Protein AF-B7GMT8-F1 (afdb_monomer)

Foldseek 3Di:
DVQQLAWEWEPKDWCLVVADLLCQCCVQVPPQKDKDFALEWAWVVVVVVRHHYPDPDDDGGTARMKMWGLPDPDDFTWIWGADLVVSIIIIITIPPRPSVCVCVVDVVCPVVDQDWDWDDLDSRDTATWRQFKDKDWKWKFFKDFADPVLVCVLVDPDSVQWDWDDDPQWIWIDNPQKIWTAGNVLQKIKIFGPVLDDPDDDQDSCLVVVVVVSCVSSVNCQADWDWNDADRVQSKTKIFHADPRFTEDEPSQAGIWMWGGRPPDTGMTMYGRIHRDDIDPDIDIDIDGTPVQLVVLLVVDPPDDSSQFPHKGWHWYWDADPVDRRMIITHIFIWTQGNNDIDTRDHPVCVVVDDDDDDD

Structure (mmCIF, N/CA/C/O backbone):
data_AF-B7GMT8-F1
#
_entry.id   AF-B7GMT8-F1
#
loop_
_atom_site.group_PDB
_atom_site.id
_atom_site.type_symbol
_atom_site.label_atom_id
_atom_site.label_alt_id
_atom_site.label_comp_id
_atom_site.label_asym_id
_atom_site.label_entity_id
_atom_site.label_seq_id
_atom_site.pdbx_PDB_ins_code
_atom_site.Cartn_x
_atom_site.Cartn_y
_atom_site.Cartn_z
_atom_site.occupancy
_atom_site.B_iso_or_equiv
_atom_site.auth_seq_id
_atom_site.auth_comp_id
_atom_site.auth_asym_id
_atom_site.auth_atom_id
_atom_site.pdbx_PDB_model_num
ATOM 1 N N . MET A 1 1 ? -13.533 -8.682 5.217 1.00 78.94 1 MET A N 1
ATOM 2 C CA . MET A 1 1 ? -13.723 -8.054 3.886 1.00 78.94 1 ME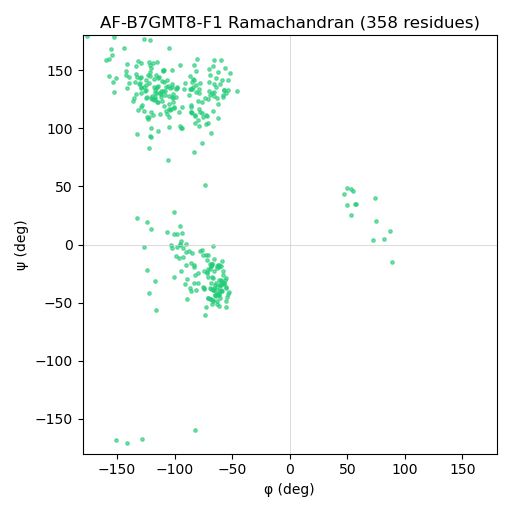T A CA 1
ATOM 3 C C . MET A 1 1 ? -14.775 -8.737 3.024 1.00 78.94 1 MET A C 1
ATOM 5 O O . MET A 1 1 ? -15.729 -8.060 2.685 1.00 78.94 1 MET A O 1
ATOM 9 N N . LYS A 1 2 ? -14.679 -10.039 2.693 1.00 82.19 2 LYS A N 1
ATOM 10 C CA . LYS A 1 2 ? -15.713 -10.716 1.870 1.00 82.19 2 LYS A CA 1
ATOM 11 C C . LYS A 1 2 ? -17.134 -10.612 2.445 1.00 82.19 2 LYS A C 1
ATOM 13 O O . LYS A 1 2 ? -18.069 -10.450 1.680 1.00 82.19 2 LYS A O 1
ATOM 18 N N . GLU A 1 3 ? -17.273 -10.684 3.768 1.00 82.50 3 GLU A N 1
ATOM 19 C CA . GLU A 1 3 ? -18.570 -10.540 4.445 1.00 82.50 3 GLU A CA 1
ATOM 20 C C . GLU A 1 3 ? -19.098 -9.099 4.393 1.00 82.50 3 GLU A C 1
ATOM 22 O O . GLU A 1 3 ? -20.246 -8.886 4.027 1.00 82.50 3 GLU A O 1
ATOM 27 N N . ILE A 1 4 ? -18.239 -8.118 4.692 1.00 86.56 4 ILE A N 1
ATOM 28 C CA . ILE A 1 4 ? -18.594 -6.686 4.769 1.00 86.56 4 ILE A CA 1
ATOM 29 C C . ILE A 1 4 ? -18.879 -6.097 3.379 1.00 86.56 4 ILE A C 1
ATOM 31 O O . ILE A 1 4 ? -19.667 -5.173 3.250 1.00 86.56 4 ILE A O 1
ATOM 35 N N . LYS A 1 5 ? -18.275 -6.649 2.317 1.00 86.88 5 LYS A N 1
ATOM 36 C CA . LYS A 1 5 ? -18.481 -6.201 0.927 1.00 86.88 5 LYS A CA 1
ATOM 37 C C . LYS A 1 5 ? -19.957 -6.207 0.501 1.00 86.88 5 LYS A C 1
ATOM 39 O O . LYS A 1 5 ? -20.339 -5.444 -0.378 1.00 86.88 5 LYS A O 1
ATOM 44 N N . ASN A 1 6 ? -20.760 -7.085 1.095 1.00 87.62 6 ASN A N 1
ATOM 45 C CA . ASN A 1 6 ? -22.173 -7.225 0.755 1.00 87.62 6 ASN A CA 1
ATOM 46 C C . ASN A 1 6 ? -23.086 -6.320 1.594 1.00 87.62 6 ASN A C 1
ATOM 48 O O . ASN A 1 6 ? -24.296 -6.411 1.437 1.00 87.62 6 ASN A O 1
ATOM 52 N N . TRP A 1 7 ? -22.534 -5.520 2.510 1.00 91.12 7 TRP A N 1
ATOM 53 C CA . TRP A 1 7 ? -23.320 -4.602 3.330 1.00 91.12 7 TRP A CA 1
ATOM 54 C C . TRP A 1 7 ? -23.616 -3.328 2.545 1.00 91.12 7 TRP A C 1
ATOM 56 O O . TRP A 1 7 ? -22.800 -2.881 1.729 1.00 91.12 7 TRP A O 1
ATOM 66 N N . THR A 1 8 ? -24.762 -2.735 2.853 1.00 91.81 8 THR A N 1
ATOM 67 C CA . THR A 1 8 ? -25.162 -1.428 2.337 1.00 91.81 8 THR A CA 1
ATOM 68 C C . THR A 1 8 ? -25.093 -0.418 3.466 1.00 91.81 8 THR A C 1
ATOM 70 O O . THR A 1 8 ? -25.618 -0.666 4.545 1.00 91.81 8 THR A O 1
ATOM 73 N N . PHE A 1 9 ? -24.419 0.701 3.237 1.00 92.25 9 PHE A N 1
ATOM 74 C CA . PHE A 1 9 ? -24.253 1.764 4.219 1.00 92.25 9 PHE A CA 1
ATOM 75 C C . PHE A 1 9 ? -25.205 2.923 3.917 1.00 92.25 9 PHE A C 1
ATOM 77 O O . PHE A 1 9 ? -25.208 3.461 2.807 1.00 92.25 9 PHE A O 1
ATOM 84 N N . ASP A 1 10 ? -25.977 3.320 4.921 1.00 91.44 10 ASP A N 1
ATOM 85 C CA . ASP A 1 10 ? -26.872 4.474 4.893 1.00 91.44 10 ASP A CA 1
ATOM 86 C C . ASP A 1 10 ? -26.587 5.422 6.079 1.00 91.44 10 ASP A C 1
ATOM 88 O O . ASP A 1 10 ? -25.716 5.157 6.922 1.00 91.44 10 ASP A O 1
ATOM 92 N N . HIS A 1 11 ? -27.299 6.553 6.120 1.00 90.44 11 HIS A N 1
ATOM 93 C CA . HIS A 1 11 ? -27.215 7.570 7.175 1.00 90.44 11 HIS A CA 1
ATOM 94 C C . HIS A 1 11 ? -25.777 8.009 7.489 1.00 90.44 11 HIS A C 1
ATOM 96 O O . HIS A 1 11 ? -25.353 8.058 8.648 1.00 90.44 11 HIS A O 1
ATOM 102 N N . PHE A 1 12 ? -25.018 8.319 6.442 1.00 91.69 12 PHE A N 1
ATOM 103 C CA . PHE A 1 12 ? -23.629 8.731 6.525 1.00 91.69 12 PHE A CA 1
ATOM 104 C C . PHE A 1 12 ? -23.507 10.138 7.122 1.00 91.69 12 PHE A C 1
ATOM 106 O O . PHE A 1 12 ? -23.770 11.147 6.468 1.00 91.69 12 PHE A O 1
ATOM 113 N N . GLU A 1 13 ? -23.086 10.219 8.382 1.00 92.81 13 GLU A N 1
ATOM 114 C CA . GLU A 1 13 ? -23.087 11.455 9.164 1.00 92.81 13 GLU A CA 1
ATOM 115 C C . GLU A 1 13 ? -21.705 11.754 9.750 1.00 92.81 13 GLU A C 1
ATOM 117 O O . GLU A 1 13 ? -21.081 10.909 10.394 1.00 92.81 13 GLU A O 1
ATOM 122 N N . ASN A 1 14 ? -21.242 12.997 9.597 1.00 94.62 14 ASN A N 1
ATOM 123 C CA . ASN A 1 14 ? -20.036 13.475 10.263 1.00 94.62 14 ASN A CA 1
ATOM 124 C C . ASN A 1 14 ? -20.314 13.750 11.750 1.00 94.62 14 ASN A C 1
ATOM 126 O O . ASN A 1 14 ? -20.952 14.743 12.099 1.00 94.62 14 ASN A O 1
ATOM 130 N N . ILE A 1 15 ? -19.759 12.919 12.633 1.00 95.88 15 ILE A N 1
ATOM 131 C CA . ILE A 1 15 ? -19.912 13.048 14.090 1.00 95.88 15 ILE A CA 1
ATOM 132 C C . ILE A 1 15 ? -18.646 13.567 14.781 1.00 95.88 15 ILE A C 1
ATOM 134 O O . ILE A 1 15 ? -18.555 13.546 16.010 1.00 95.88 15 ILE A O 1
ATOM 138 N N . SER A 1 16 ? -17.659 14.046 14.019 1.00 94.81 16 SER A N 1
ATOM 139 C CA . SER A 1 16 ? -16.334 14.432 14.534 1.00 94.81 16 SER A CA 1
ATOM 140 C C . SER A 1 16 ? -16.412 15.465 15.663 1.00 94.81 16 SER A C 1
ATOM 142 O O . SER A 1 16 ? -15.667 15.385 16.633 1.00 94.81 16 SER A O 1
ATOM 144 N N . SER A 1 17 ? -17.355 16.410 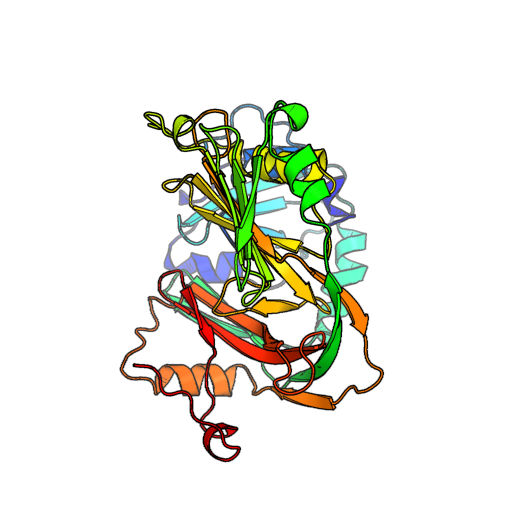15.582 1.00 94.38 17 SER A N 1
ATOM 145 C CA . SER A 1 17 ? -17.559 17.464 16.589 1.00 94.38 17 SER A CA 1
ATOM 146 C C . SER A 1 17 ? -18.076 16.946 17.937 1.00 94.38 17 SER A C 1
ATOM 148 O O . SER A 1 17 ? -17.960 17.640 18.948 1.00 94.38 17 SER A O 1
ATOM 150 N N . THR A 1 18 ? -18.635 15.733 17.971 1.00 95.38 18 THR A N 1
ATOM 151 C CA . THR A 1 18 ? -19.174 15.113 19.190 1.00 95.38 18 THR A CA 1
ATOM 152 C C . THR A 1 18 ? -18.094 14.428 20.028 1.00 95.38 18 THR A C 1
ATOM 154 O O . THR A 1 18 ? -18.287 14.221 21.228 1.00 95.38 18 THR A O 1
ATOM 157 N N . ILE A 1 19 ? -16.944 14.110 19.422 1.00 94.50 19 ILE A N 1
ATOM 158 C CA . ILE A 1 19 ? -15.843 13.392 20.063 1.00 94.50 19 ILE A CA 1
ATOM 159 C C . ILE A 1 19 ? -14.735 14.381 20.412 1.00 94.50 19 ILE A C 1
ATOM 161 O O . ILE A 1 19 ? -14.112 14.993 19.546 1.00 94.50 19 ILE A O 1
ATOM 165 N N . LYS A 1 20 ? -14.462 14.539 21.709 1.00 92.75 20 LYS A N 1
ATOM 166 C CA . LYS A 1 20 ? -13.362 15.396 22.165 1.00 92.75 20 LYS A CA 1
ATOM 167 C C . LYS A 1 20 ? -12.012 14.769 21.827 1.00 92.75 20 LYS A C 1
ATOM 169 O O . LYS A 1 20 ? -11.872 13.546 21.827 1.00 92.75 20 LYS A O 1
ATOM 174 N N . LYS A 1 21 ? -10.995 15.610 21.622 1.00 89.56 21 LYS A N 1
ATOM 175 C CA . LYS A 1 21 ? -9.635 15.178 21.265 1.00 89.56 21 LYS A CA 1
ATOM 176 C C . LYS A 1 21 ? -9.075 14.154 22.255 1.00 89.56 21 LYS A C 1
ATOM 178 O O . LYS A 1 21 ? -8.534 13.139 21.839 1.00 89.56 21 LYS A O 1
ATOM 183 N N . GLU A 1 22 ? -9.277 14.374 23.551 1.00 91.19 22 GLU A N 1
ATOM 184 C CA . GLU A 1 22 ? -8.767 13.509 24.623 1.00 91.19 22 GLU A CA 1
ATOM 185 C C . GLU A 1 22 ? -9.467 12.139 24.660 1.00 91.19 22 GLU A C 1
ATOM 187 O O . GLU A 1 22 ? -8.985 11.202 25.290 1.00 91.19 22 GLU A O 1
ATOM 192 N N . GLN A 1 23 ? -10.621 12.017 23.998 1.00 93.38 23 GLN A N 1
ATOM 193 C CA . GLN A 1 23 ? -11.409 10.790 23.913 1.00 93.38 23 GLN A CA 1
ATOM 194 C C . GLN A 1 23 ? -11.176 10.035 22.601 1.00 93.38 23 GLN A C 1
ATOM 196 O O . GLN A 1 23 ? -11.616 8.891 22.491 1.00 93.38 23 GLN A O 1
ATOM 201 N N . PHE A 1 24 ? -10.477 10.631 21.630 1.00 94.50 24 PHE A N 1
ATOM 202 C CA . PHE A 1 24 ? -10.331 10.109 20.270 1.00 94.50 24 PHE A CA 1
ATOM 203 C C . PHE A 1 24 ? -9.767 8.684 20.235 1.00 94.50 24 PHE A C 1
ATOM 205 O O . PHE A 1 24 ? -10.418 7.777 19.721 1.00 94.50 24 PHE A O 1
ATOM 212 N N . LEU A 1 25 ? -8.615 8.444 20.871 1.00 94.06 25 LEU A N 1
ATOM 213 C CA . LEU A 1 25 ? -8.016 7.104 20.920 1.00 94.06 25 LEU A CA 1
ATOM 214 C C . LEU A 1 25 ? -8.923 6.090 21.620 1.00 94.06 25 LEU A C 1
ATOM 216 O O . LEU A 1 25 ? -9.099 4.977 21.137 1.00 94.06 25 LEU A O 1
ATOM 220 N N . SER A 1 26 ? -9.550 6.476 22.735 1.00 93.12 26 SER A N 1
ATOM 221 C CA . SER A 1 26 ? -10.475 5.589 23.453 1.00 93.12 26 SER A CA 1
ATOM 222 C C . SER A 1 26 ? -11.756 5.296 22.668 1.00 93.12 26 SER A C 1
ATOM 224 O O . SER A 1 26 ? -12.350 4.230 22.830 1.00 93.12 26 SER A O 1
ATOM 226 N N . PHE A 1 27 ? -12.176 6.225 21.804 1.00 94.31 27 PHE A N 1
ATOM 227 C CA . PHE A 1 27 ? -13.280 6.017 20.885 1.00 94.31 27 PHE A CA 1
ATOM 228 C C . PHE A 1 27 ? -12.883 4.994 19.823 1.00 94.31 27 PHE A C 1
ATOM 230 O O . PHE A 1 27 ? -13.641 4.057 19.598 1.00 94.31 27 PHE A O 1
ATOM 237 N N . ILE A 1 28 ? -11.703 5.112 19.214 1.00 93.81 28 ILE A N 1
ATOM 238 C CA . ILE A 1 28 ? -11.290 4.214 18.128 1.00 93.81 28 ILE A CA 1
ATOM 239 C C . ILE A 1 28 ? -10.939 2.823 18.663 1.00 93.81 28 ILE A C 1
ATOM 241 O O . ILE A 1 28 ? -11.540 1.830 18.261 1.00 93.81 28 ILE A O 1
ATOM 245 N N . HIS A 1 29 ? -10.040 2.765 19.644 1.00 93.00 29 HIS A N 1
ATOM 246 C CA . HIS A 1 29 ? -9.444 1.531 20.169 1.00 93.00 29 HIS A CA 1
ATOM 247 C C . HIS A 1 29 ? -10.171 0.988 21.410 1.00 93.00 29 HIS A C 1
ATOM 249 O O . HIS A 1 29 ? -9.638 0.177 22.171 1.00 93.00 29 HIS A O 1
ATOM 255 N N . GLY A 1 30 ? -11.388 1.475 21.664 1.00 88.81 30 GLY A N 1
ATOM 256 C CA . GLY A 1 30 ? -12.213 1.041 22.785 1.00 88.81 30 GLY A CA 1
ATOM 257 C C . GLY A 1 30 ? -12.535 -0.457 22.743 1.00 88.81 30 GLY A C 1
ATOM 258 O O . GLY A 1 30 ? -12.498 -1.107 21.701 1.00 88.81 30 GLY A O 1
ATOM 259 N N . LYS A 1 31 ? -12.895 -1.021 23.901 1.00 90.00 31 LYS A N 1
ATOM 260 C CA . LYS A 1 31 ? -13.226 -2.449 24.022 1.00 90.00 31 LYS A CA 1
ATOM 261 C C . LYS A 1 31 ? -14.439 -2.832 23.173 1.00 90.00 31 LYS A C 1
ATOM 263 O O . LYS A 1 31 ? -15.395 -2.067 23.061 1.00 90.00 31 LYS A O 1
ATOM 268 N N . GLY A 1 32 ? -14.437 -4.073 22.690 1.00 91.50 32 GLY A N 1
ATOM 269 C CA . GLY A 1 32 ? -15.573 -4.653 21.976 1.00 91.50 32 GLY A CA 1
ATOM 270 C C . GLY A 1 32 ? -15.749 -4.118 20.568 1.00 91.50 32 GLY A C 1
ATOM 271 O O . GLY A 1 32 ? -16.874 -3.850 20.158 1.00 91.50 32 GLY A O 1
ATOM 272 N N . LYS A 1 33 ? -14.643 -3.924 19.849 1.00 93.25 33 LYS A N 1
ATOM 273 C CA . LYS A 1 33 ? -14.627 -3.408 18.482 1.00 93.25 33 LYS A CA 1
ATOM 274 C C . LYS A 1 33 ? -13.708 -4.254 17.614 1.00 93.25 33 LYS A C 1
ATOM 276 O O . LYS A 1 33 ? -12.700 -4.770 18.095 1.00 93.25 33 LYS A O 1
ATOM 281 N N . ILE A 1 34 ? -14.071 -4.382 16.346 1.00 93.75 34 ILE A N 1
ATOM 282 C CA . ILE A 1 34 ? -13.162 -4.795 15.281 1.00 93.75 34 ILE A CA 1
ATOM 283 C C . ILE A 1 34 ? -12.700 -3.528 14.577 1.00 93.75 34 ILE A C 1
ATOM 285 O O . ILE A 1 34 ? -13.512 -2.667 14.240 1.00 93.75 34 ILE A O 1
ATOM 289 N N . GLU A 1 35 ? -11.398 -3.441 14.349 1.00 94.69 35 GLU A N 1
ATOM 290 C CA . GLU A 1 35 ? -10.758 -2.342 13.645 1.00 94.69 35 GLU A CA 1
ATOM 291 C C . GLU A 1 35 ? -10.104 -2.888 12.373 1.00 94.69 35 GLU A C 1
ATOM 293 O O . GLU A 1 35 ? -9.351 -3.862 12.416 1.00 94.69 35 GLU A O 1
ATOM 298 N N . ILE A 1 36 ? -10.430 -2.285 11.234 1.00 94.56 36 ILE A N 1
ATOM 299 C CA . ILE A 1 36 ? -9.808 -2.557 9.940 1.00 94.56 36 ILE A CA 1
ATOM 300 C C . ILE A 1 36 ? -8.978 -1.328 9.611 1.00 94.56 36 ILE A C 1
ATOM 302 O O . ILE A 1 36 ? -9.529 -0.236 9.502 1.00 94.56 36 ILE A O 1
ATOM 306 N N . ILE A 1 37 ? -7.671 -1.522 9.475 1.00 94.06 37 ILE A N 1
ATOM 307 C CA . ILE A 1 37 ? -6.696 -0.455 9.258 1.00 94.06 37 ILE A CA 1
ATOM 308 C C . ILE A 1 37 ? -6.148 -0.599 7.839 1.00 94.06 37 ILE A C 1
ATOM 310 O O . ILE A 1 37 ? -5.690 -1.680 7.458 1.00 94.06 37 ILE A O 1
ATOM 314 N N . TYR A 1 38 ? -6.213 0.478 7.067 1.00 93.44 38 TYR A N 1
ATOM 315 C CA . TYR A 1 38 ? -5.604 0.604 5.750 1.00 93.44 38 TYR A CA 1
ATOM 316 C C . TYR A 1 38 ? -4.226 1.272 5.862 1.00 93.44 38 TYR A C 1
ATOM 318 O O . TYR A 1 38 ? -3.975 1.999 6.821 1.00 93.44 38 TYR A O 1
ATOM 326 N N . PRO A 1 39 ? -3.313 1.016 4.907 1.00 90.94 39 PRO A N 1
ATOM 327 C CA . PRO A 1 39 ? -1.954 1.559 4.960 1.00 90.94 39 PRO A CA 1
ATOM 328 C C . PRO A 1 39 ? -1.873 3.067 4.678 1.00 90.94 39 PRO A C 1
ATOM 330 O O . PRO A 1 39 ? -0.823 3.657 4.917 1.00 90.94 39 PRO A O 1
ATOM 333 N N . ASP A 1 40 ? -2.946 3.675 4.163 1.00 91.75 40 ASP A N 1
ATOM 334 C CA . ASP A 1 40 ? -3.027 5.103 3.854 1.00 91.75 40 ASP A CA 1
ATOM 335 C C . ASP A 1 40 ? -4.488 5.587 3.874 1.00 91.75 40 ASP A C 1
ATOM 337 O O . ASP A 1 40 ? -5.415 4.769 3.890 1.00 91.75 40 ASP A O 1
ATOM 341 N N . ASP A 1 41 ? -4.687 6.904 3.845 1.00 90.44 41 ASP A N 1
ATOM 342 C CA . ASP A 1 41 ? -5.996 7.550 3.736 1.00 90.44 41 ASP A CA 1
ATOM 343 C C . ASP A 1 41 ? -6.619 7.259 2.349 1.00 90.44 41 ASP A C 1
ATOM 345 O O . ASP A 1 41 ? -6.114 7.662 1.299 1.00 90.44 41 ASP A O 1
ATOM 349 N N . ILE A 1 42 ? -7.737 6.526 2.324 1.00 90.31 42 ILE A N 1
ATOM 350 C CA . ILE A 1 42 ? -8.424 6.129 1.086 1.00 90.31 42 ILE A CA 1
ATOM 351 C C . ILE A 1 42 ? -9.604 7.081 0.821 1.00 90.31 42 ILE A C 1
ATOM 353 O O . ILE A 1 42 ? -10.466 7.210 1.693 1.00 90.31 42 ILE A O 1
ATOM 357 N N . PRO A 1 43 ? -9.719 7.705 -0.370 1.00 89.50 43 PRO A N 1
ATOM 358 C CA . PRO A 1 43 ? -10.876 8.531 -0.725 1.00 89.50 43 PRO A CA 1
ATOM 359 C C . PRO A 1 43 ? -12.200 7.767 -0.664 1.00 89.50 43 PRO A C 1
ATOM 361 O O . PRO A 1 43 ? -12.277 6.604 -1.072 1.00 89.50 43 PRO A O 1
ATOM 364 N N . ILE A 1 44 ? -13.271 8.417 -0.202 1.00 88.19 44 ILE A N 1
ATOM 365 C CA . ILE A 1 44 ? -14.605 7.804 -0.114 1.00 88.19 44 ILE A CA 1
ATOM 366 C C . ILE A 1 44 ? -15.101 7.264 -1.460 1.00 88.19 44 ILE A C 1
ATOM 368 O O . ILE A 1 44 ? -15.793 6.247 -1.511 1.00 88.19 44 ILE A O 1
ATOM 372 N N . GLU A 1 45 ? -14.701 7.883 -2.567 1.00 85.38 45 GLU A N 1
ATOM 373 C CA . GLU A 1 45 ? -15.001 7.417 -3.916 1.00 85.38 45 GLU A CA 1
ATOM 374 C C . GLU A 1 45 ? -14.497 5.985 -4.153 1.00 85.38 45 GLU A C 1
ATOM 376 O O . GLU A 1 45 ? -15.176 5.205 -4.816 1.00 85.38 45 GLU A O 1
ATOM 381 N N . MET A 1 46 ? -13.369 5.598 -3.550 1.00 85.62 46 MET A N 1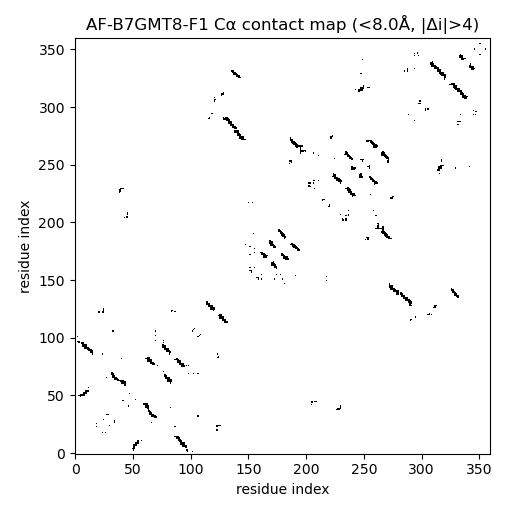
ATOM 382 C CA . MET A 1 46 ? -12.865 4.223 -3.594 1.00 85.62 46 MET A CA 1
ATOM 383 C C . MET A 1 46 ? -13.664 3.289 -2.678 1.00 85.62 46 MET A C 1
ATOM 385 O O . MET A 1 46 ? -13.936 2.146 -3.034 1.00 85.62 46 MET A O 1
ATOM 389 N N . TYR A 1 47 ? -14.119 3.757 -1.516 1.00 88.06 47 TYR A N 1
ATOM 390 C CA . TYR A 1 47 ? -15.032 2.960 -0.692 1.00 88.06 47 TYR A CA 1
ATOM 391 C C . TYR A 1 47 ? -16.332 2.642 -1.442 1.00 88.06 47 TYR A C 1
ATOM 393 O O . TYR A 1 47 ? -16.830 1.526 -1.317 1.00 88.06 47 TYR A O 1
ATOM 401 N N . ARG A 1 48 ? -16.832 3.556 -2.283 1.00 86.56 48 ARG A N 1
ATOM 402 C CA . ARG A 1 48 ? -18.023 3.342 -3.128 1.00 86.56 48 ARG A CA 1
ATOM 403 C C . ARG A 1 48 ? -17.829 2.314 -4.249 1.00 86.56 48 ARG A C 1
ATOM 405 O O . ARG A 1 48 ? -18.818 1.808 -4.770 1.00 86.56 48 ARG A O 1
ATOM 412 N N . THR A 1 49 ? -16.592 1.979 -4.628 1.00 82.88 49 THR A N 1
ATOM 413 C CA . THR A 1 49 ? -16.338 0.855 -5.553 1.00 82.88 49 THR A CA 1
ATOM 414 C C . THR A 1 49 ? -16.324 -0.488 -4.818 1.00 82.88 49 THR A C 1
ATOM 416 O O . THR A 1 49 ? -16.621 -1.532 -5.406 1.00 82.88 49 THR A O 1
ATOM 419 N N . MET A 1 50 ? -15.997 -0.474 -3.522 1.00 83.31 50 MET A N 1
ATOM 420 C CA . MET A 1 50 ? -15.914 -1.666 -2.677 1.00 83.31 50 MET A CA 1
ATOM 421 C C . MET A 1 50 ? -17.227 -2.003 -1.967 1.00 83.31 50 MET A C 1
ATOM 423 O O . MET A 1 50 ? -17.505 -3.186 -1.773 1.00 83.31 50 MET A O 1
ATOM 427 N N . PHE A 1 51 ? -18.006 -0.994 -1.585 1.00 88.50 51 PHE A N 1
ATOM 428 C CA . PHE A 1 51 ? -19.217 -1.102 -0.775 1.00 88.50 51 PHE A CA 1
ATOM 429 C C . PHE A 1 51 ? -20.373 -0.324 -1.398 1.00 88.50 51 PHE A C 1
ATOM 431 O O . PHE A 1 51 ? -20.168 0.616 -2.165 1.00 88.50 51 PHE A O 1
ATOM 438 N N . GLN A 1 52 ? -21.598 -0.696 -1.031 1.00 87.88 52 GLN A N 1
ATOM 439 C CA . GLN A 1 52 ? -22.795 0.027 -1.445 1.00 87.88 52 GLN A CA 1
ATOM 440 C C . GLN A 1 52 ? -23.074 1.156 -0.449 1.00 87.88 52 GLN A C 1
ATOM 442 O O . GLN A 1 52 ? -23.106 0.916 0.754 1.00 87.88 52 GLN A O 1
ATOM 447 N N . PHE A 1 53 ? -23.266 2.375 -0.951 1.00 87.56 53 PHE A N 1
ATOM 448 C CA . PHE A 1 53 ? -23.664 3.542 -0.160 1.00 87.56 53 PHE A CA 1
ATOM 449 C C . PHE A 1 53 ? -24.938 4.131 -0.763 1.00 87.56 53 PHE A C 1
ATOM 451 O O . PHE A 1 53 ? -24.950 4.425 -1.962 1.00 87.56 53 PHE A O 1
ATOM 458 N N . GLU A 1 54 ? -25.986 4.315 0.040 1.00 85.19 54 GLU A N 1
ATOM 459 C CA . GLU A 1 54 ? -27.243 4.917 -0.435 1.00 85.19 54 GLU A CA 1
ATOM 460 C C . GLU A 1 54 ? -27.159 6.445 -0.524 1.00 85.19 54 GLU A C 1
ATOM 462 O O . GLU A 1 54 ? -27.711 7.051 -1.447 1.00 85.19 54 GLU A O 1
ATOM 467 N N . ASP A 1 55 ? -26.403 7.072 0.378 1.00 79.62 55 ASP A N 1
ATOM 468 C CA . ASP A 1 55 ? -26.254 8.523 0.407 1.00 79.62 55 ASP A CA 1
ATOM 469 C C . ASP A 1 55 ? -25.417 9.020 -0.776 1.00 79.62 55 ASP A C 1
ATOM 471 O O . ASP A 1 55 ? -24.281 8.585 -0.998 1.00 79.62 55 ASP A O 1
ATOM 475 N N . GLN A 1 56 ? -25.970 9.958 -1.545 1.00 66.31 56 GLN A N 1
ATOM 476 C CA . GLN A 1 56 ? -25.331 10.505 -2.751 1.00 66.31 56 GLN A CA 1
ATOM 477 C C . GLN A 1 56 ? -24.443 11.723 -2.445 1.00 66.31 56 GLN A C 1
ATOM 479 O O . GLN A 1 56 ? -23.420 11.906 -3.101 1.00 66.31 56 GLN A O 1
ATOM 484 N N . ASP A 1 57 ? -24.780 12.497 -1.410 1.00 67.19 57 ASP A N 1
ATOM 485 C CA . ASP A 1 57 ? -24.130 13.769 -1.073 1.00 67.19 57 ASP A CA 1
ATOM 486 C C . ASP A 1 57 ? -23.225 13.632 0.154 1.00 67.19 57 ASP A C 1
ATOM 488 O O . ASP A 1 57 ? -23.534 14.110 1.246 1.00 67.19 57 ASP A O 1
ATOM 492 N N . VAL A 1 58 ? -22.082 12.972 -0.024 1.00 70.75 58 VAL A N 1
ATOM 493 C CA . VAL A 1 58 ? -21.052 12.922 1.017 1.00 70.75 58 VAL A CA 1
ATOM 494 C C . VAL A 1 58 ? -19.928 13.895 0.676 1.00 70.75 58 VAL A C 1
ATOM 496 O O . VAL A 1 58 ? -19.493 13.972 -0.473 1.00 70.75 58 VAL A O 1
ATOM 499 N N . GLU A 1 59 ? -19.468 14.653 1.675 1.00 77.19 59 GLU A N 1
ATOM 500 C CA . GLU A 1 59 ? -18.291 15.520 1.560 1.00 77.19 59 GLU A CA 1
ATOM 501 C C . GLU A 1 59 ? -17.094 14.727 1.009 1.00 77.19 59 GLU A C 1
ATOM 503 O O . GLU A 1 59 ? -16.948 13.540 1.294 1.00 77.19 59 GLU A O 1
ATOM 508 N N . LYS A 1 60 ? -16.205 15.375 0.249 1.00 82.25 60 LYS A N 1
ATOM 509 C CA . LYS A 1 60 ? -14.923 14.759 -0.109 1.00 82.25 60 LYS A CA 1
ATOM 510 C C . LYS A 1 60 ? -14.130 14.503 1.167 1.00 82.25 60 LYS A C 1
ATOM 512 O O . LYS A 1 60 ? -13.677 15.441 1.821 1.00 82.25 60 LYS A O 1
ATOM 517 N N . VAL A 1 61 ? -14.005 13.234 1.520 1.00 87.75 61 VAL A N 1
ATOM 518 C CA . VAL A 1 61 ? -13.349 12.770 2.736 1.00 87.75 61 VAL A CA 1
ATOM 519 C C . VAL A 1 61 ? -12.583 11.493 2.431 1.00 87.75 61 VAL A C 1
ATOM 521 O O . VAL A 1 61 ? -12.967 10.714 1.556 1.00 87.75 61 VAL A O 1
ATOM 524 N N . GLN A 1 62 ? -11.491 11.294 3.153 1.00 91.06 62 GLN A N 1
ATOM 525 C CA . GLN A 1 62 ? -10.689 10.083 3.104 1.00 91.06 62 GLN A CA 1
ATOM 526 C C . GLN A 1 62 ? -10.740 9.377 4.454 1.00 91.06 62 GLN A C 1
ATOM 528 O O . GLN A 1 62 ? -11.025 10.010 5.469 1.00 91.06 62 GLN A O 1
ATOM 533 N N . PHE A 1 63 ? -10.481 8.073 4.459 1.00 94.06 63 PHE A N 1
ATOM 534 C CA . PHE A 1 63 ? -10.468 7.259 5.670 1.00 94.06 63 PHE A CA 1
ATOM 535 C C . PHE A 1 63 ? -9.352 6.223 5.623 1.00 94.06 63 PHE A C 1
ATOM 537 O O . PHE A 1 63 ? -9.233 5.493 4.634 1.00 94.06 63 PHE A O 1
ATOM 544 N N . ASP A 1 64 ? -8.615 6.084 6.721 1.00 94.56 64 ASP A N 1
ATOM 545 C CA . ASP A 1 64 ? -7.631 5.023 6.934 1.00 94.56 64 ASP A CA 1
ATOM 546 C C . ASP A 1 64 ? -8.214 3.849 7.737 1.00 94.56 64 ASP A C 1
ATOM 548 O O . ASP A 1 64 ? -7.592 2.789 7.824 1.00 94.56 64 ASP A O 1
ATOM 552 N N . ARG A 1 65 ? -9.405 3.996 8.344 1.00 95.75 65 ARG A N 1
ATOM 553 C CA . ARG A 1 65 ? -9.973 2.975 9.242 1.00 95.75 65 ARG A CA 1
ATOM 554 C C . ARG A 1 65 ? -11.470 2.761 9.087 1.00 95.75 65 ARG A C 1
ATOM 556 O O . ARG A 1 65 ? -12.243 3.704 8.933 1.00 95.75 65 ARG A O 1
ATOM 563 N N . ILE A 1 66 ? -11.876 1.502 9.251 1.00 96.19 66 ILE A N 1
ATOM 564 C CA . ILE A 1 66 ? -13.264 1.105 9.510 1.00 96.19 66 ILE A CA 1
ATOM 565 C C . ILE A 1 66 ? -13.335 0.484 10.905 1.00 96.19 66 ILE A C 1
ATOM 567 O O . ILE A 1 66 ? -12.570 -0.425 11.229 1.00 96.19 66 ILE A O 1
ATOM 571 N N . ILE A 1 67 ? -14.285 0.935 11.717 1.00 96.44 67 ILE A N 1
ATOM 572 C CA . ILE A 1 67 ? -14.495 0.468 13.086 1.00 96.44 67 ILE A CA 1
ATOM 573 C C . ILE A 1 67 ? -15.902 -0.094 13.207 1.00 96.44 67 ILE A C 1
ATOM 575 O O . ILE A 1 67 ? -16.882 0.590 12.917 1.00 96.44 67 ILE A O 1
ATOM 579 N N . ILE A 1 68 ? -15.998 -1.329 13.688 1.00 94.69 68 ILE A N 1
ATOM 580 C CA . ILE A 1 68 ? -17.262 -2.046 13.837 1.00 94.69 68 ILE A CA 1
ATOM 581 C C . ILE A 1 68 ? -17.400 -2.452 15.311 1.00 94.69 68 ILE A C 1
ATOM 583 O O . ILE A 1 68 ? -16.660 -3.326 15.777 1.00 94.69 68 ILE A O 1
ATOM 587 N N . PRO A 1 69 ? -18.292 -1.822 16.093 1.00 93.56 69 PRO A N 1
ATOM 588 C CA . PRO A 1 69 ? -18.624 -2.268 17.440 1.00 93.56 69 PRO A CA 1
ATOM 589 C C . PRO A 1 69 ? -19.288 -3.651 17.429 1.00 93.56 69 PRO A C 1
ATOM 591 O O . PRO A 1 69 ? -20.180 -3.924 16.638 1.00 93.56 69 PRO A O 1
ATOM 594 N N . MET A 1 70 ? -18.864 -4.529 18.337 1.00 90.25 70 MET A N 1
ATOM 595 C CA . MET A 1 70 ? -19.336 -5.920 18.452 1.00 90.25 70 MET A CA 1
ATOM 596 C C . MET A 1 70 ? -20.336 -6.129 19.597 1.00 90.25 70 MET A C 1
ATOM 598 O O . MET A 1 70 ? -20.835 -7.235 19.801 1.00 90.25 70 MET A O 1
ATOM 602 N N . ASN A 1 71 ? -20.603 -5.079 20.377 1.00 79.44 71 ASN A N 1
ATOM 603 C CA . ASN A 1 71 ? -21.479 -5.131 21.550 1.00 79.44 71 ASN A CA 1
ATOM 604 C C . ASN A 1 71 ? -22.932 -4.727 21.232 1.00 79.44 71 ASN A C 1
ATOM 606 O O . ASN A 1 71 ? -23.752 -4.642 22.146 1.00 79.44 71 ASN A O 1
ATOM 610 N N . GLU A 1 72 ? -23.245 -4.438 19.968 1.00 68.62 72 GLU A N 1
ATOM 611 C CA . GLU A 1 72 ? -24.590 -4.071 19.527 1.00 68.62 72 GLU A CA 1
ATOM 612 C C . GLU A 1 72 ? -25.451 -5.336 19.423 1.00 68.62 72 GLU A C 1
ATOM 614 O O . GLU A 1 72 ? -25.184 -6.225 18.619 1.00 68.62 72 GLU A O 1
ATOM 619 N N . ASN A 1 73 ? -26.471 -5.446 20.279 1.00 59.12 73 ASN A N 1
ATOM 620 C CA . ASN A 1 73 ? -27.390 -6.581 20.285 1.00 59.12 73 ASN A CA 1
ATOM 621 C C . ASN A 1 73 ? -28.753 -6.149 19.727 1.00 59.12 73 ASN A C 1
ATOM 623 O O . ASN A 1 73 ? -29.459 -5.371 20.366 1.00 59.12 73 ASN A O 1
ATOM 627 N N . GLY A 1 74 ? -29.145 -6.718 18.582 1.00 61.31 74 GLY A N 1
ATOM 628 C CA . GLY A 1 74 ? -30.534 -6.723 18.100 1.00 61.31 74 GLY A CA 1
ATOM 629 C C . GLY A 1 74 ? -31.074 -5.406 17.527 1.00 61.31 74 GLY A C 1
ATOM 630 O O . GLY A 1 74 ? -32.293 -5.252 17.481 1.00 61.31 74 GLY A O 1
ATOM 631 N N . GLY A 1 75 ? -30.202 -4.482 17.112 1.00 73.00 75 GLY A N 1
ATOM 632 C CA . GLY A 1 75 ? -30.563 -3.214 16.465 1.00 73.00 75 GLY A CA 1
ATOM 633 C C . GLY A 1 75 ? -29.814 -2.980 15.148 1.00 73.00 75 GLY A C 1
ATOM 634 O O . GLY A 1 75 ? -29.194 -3.897 14.613 1.00 73.00 75 GLY A O 1
ATOM 635 N N . GLU A 1 76 ? -29.885 -1.747 14.645 1.00 84.69 76 GLU A N 1
ATOM 636 C CA . GLU A 1 76 ? -29.091 -1.261 13.508 1.00 84.69 76 GLU A CA 1
ATOM 637 C C . GLU A 1 76 ? -27.592 -1.419 13.788 1.00 84.69 76 GLU A C 1
ATOM 639 O O . GLU A 1 76 ? -27.122 -1.048 14.865 1.00 84.69 76 GLU A O 1
ATOM 644 N N . VAL A 1 77 ? -26.846 -1.964 12.823 1.00 91.50 77 VAL A N 1
ATOM 645 C CA . VAL A 1 77 ? -25.397 -2.156 12.949 1.00 91.50 77 VAL A CA 1
ATOM 646 C C . VAL A 1 77 ? -24.705 -0.846 12.612 1.00 91.50 77 VAL A C 1
ATOM 648 O O . VAL A 1 77 ? -24.685 -0.433 11.457 1.00 91.50 77 VAL A O 1
ATOM 651 N N . THR A 1 78 ? -24.115 -0.185 13.601 1.00 93.81 78 THR A N 1
ATOM 652 C CA . THR A 1 78 ? -23.376 1.057 13.371 1.00 93.81 78 THR A CA 1
ATOM 653 C C . THR A 1 78 ? -21.940 0.755 12.957 1.00 93.81 78 THR A C 1
ATOM 655 O O . THR A 1 78 ? -21.240 -0.031 13.591 1.00 93.81 78 THR A O 1
ATOM 658 N N . VAL A 1 79 ? -21.456 1.4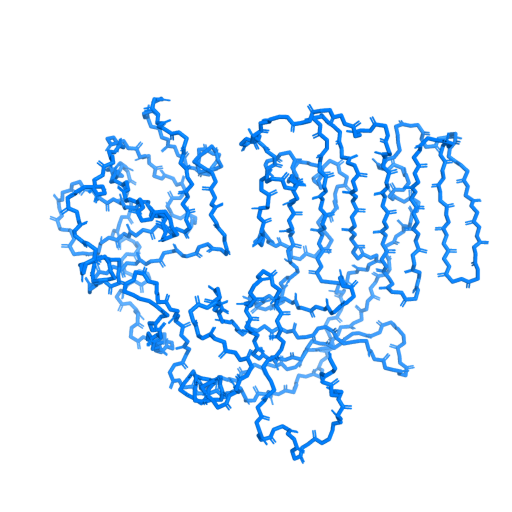26 11.917 1.00 95.31 79 VAL A N 1
ATOM 659 C CA . VAL A 1 79 ? -20.066 1.355 11.456 1.00 95.31 79 VAL A CA 1
ATOM 660 C C . VAL A 1 79 ? -19.482 2.758 11.415 1.00 95.31 79 VAL A C 1
ATOM 662 O O . VAL A 1 79 ? -20.164 3.711 11.047 1.00 95.31 79 VAL A O 1
ATOM 665 N N . TYR A 1 80 ? -18.216 2.893 11.804 1.00 96.12 80 TYR A N 1
ATOM 666 C CA . TYR A 1 80 ? -17.515 4.170 11.745 1.00 96.12 80 TYR A CA 1
ATOM 667 C C . TYR A 1 80 ? -16.397 4.128 10.713 1.00 96.12 80 TYR A C 1
ATOM 669 O O . TYR A 1 80 ? -15.557 3.232 10.748 1.00 96.12 80 TYR A O 1
ATOM 677 N N . PHE A 1 81 ? -16.366 5.128 9.843 1.00 96.06 81 PHE A N 1
ATOM 678 C CA . PHE A 1 81 ? -15.266 5.408 8.931 1.00 96.06 81 PHE A CA 1
ATOM 679 C C . PHE A 1 81 ? -14.451 6.554 9.523 1.00 96.06 81 PHE A C 1
ATOM 681 O O . PHE A 1 81 ? -15.007 7.590 9.897 1.00 96.06 81 PHE A O 1
ATOM 688 N N . VAL A 1 82 ? -13.148 6.352 9.689 1.00 96.62 82 VAL A N 1
ATOM 689 C CA . VAL A 1 82 ? -12.289 7.272 10.441 1.00 96.62 82 VAL A CA 1
ATOM 690 C C . VAL A 1 82 ? -11.063 7.642 9.622 1.00 96.62 82 VAL A C 1
ATOM 692 O O . VAL A 1 82 ? -10.461 6.773 9.001 1.00 96.62 82 VAL A O 1
ATOM 695 N N . SER A 1 83 ? -10.727 8.934 9.627 1.00 94.88 83 SER A N 1
ATOM 696 C CA . SER A 1 83 ? -9.396 9.432 9.272 1.00 94.88 83 SER A CA 1
ATOM 697 C C . SER A 1 83 ? -8.702 9.865 10.547 1.00 94.88 83 SER A C 1
ATOM 699 O O . SER A 1 83 ? -9.114 10.831 11.203 1.00 94.88 83 SER A O 1
ATOM 701 N N . VAL A 1 84 ? -7.652 9.141 10.922 1.00 93.62 84 VAL A N 1
ATOM 702 C CA . VAL A 1 84 ? -6.855 9.459 12.112 1.00 93.62 84 VAL A CA 1
ATOM 703 C C . VAL A 1 84 ? -6.102 10.776 11.949 1.00 93.62 84 VAL A C 1
ATOM 705 O O . VAL A 1 84 ? -6.046 11.568 12.894 1.00 93.62 84 VAL A O 1
ATOM 708 N N . ASN A 1 85 ? -5.569 11.038 10.754 1.00 88.81 85 ASN A N 1
ATOM 709 C CA . ASN A 1 85 ? -4.785 12.236 10.466 1.00 88.81 85 ASN A CA 1
ATOM 710 C C . ASN A 1 85 ? -5.649 13.505 10.534 1.00 88.81 85 ASN A C 1
ATOM 712 O O . ASN A 1 85 ? -5.294 14.463 11.229 1.00 88.81 85 ASN A O 1
ATOM 716 N N . GLU A 1 86 ? -6.821 13.493 9.889 1.00 91.31 86 GLU A N 1
ATOM 717 C CA . GLU A 1 86 ? -7.750 14.631 9.897 1.00 91.31 86 GLU A CA 1
ATOM 718 C C . GLU A 1 86 ? -8.682 14.662 11.116 1.00 91.31 86 GLU A C 1
ATOM 720 O O . GLU A 1 86 ? -9.401 15.641 11.328 1.00 91.31 86 GLU A O 1
ATOM 725 N N . LYS A 1 87 ? -8.667 13.605 11.939 1.00 92.62 87 LYS A N 1
ATOM 726 C CA . LYS A 1 87 ? -9.550 13.408 13.104 1.00 92.62 87 LYS A CA 1
ATOM 727 C C . LYS A 1 87 ? -11.026 13.471 12.726 1.00 92.62 87 LYS A C 1
ATOM 729 O O . LYS A 1 87 ? -11.859 13.950 13.499 1.00 92.62 87 LYS A O 1
ATOM 734 N N . ARG A 1 88 ? -11.344 12.985 11.528 1.00 93.94 88 ARG A N 1
ATOM 735 C CA . ARG A 1 88 ? -12.716 12.894 11.040 1.00 93.94 88 ARG A CA 1
ATOM 736 C C . ARG A 1 88 ? -13.291 11.532 11.384 1.00 93.94 88 ARG A C 1
ATOM 738 O O . ARG A 1 88 ? -12.645 10.512 11.170 1.00 93.94 88 ARG A O 1
ATOM 745 N N . ILE A 1 89 ? -14.510 11.527 11.905 1.00 95.94 89 ILE A N 1
ATOM 746 C CA . ILE A 1 89 ? -15.273 10.327 12.232 1.00 95.94 89 ILE A CA 1
ATOM 747 C C . ILE A 1 89 ? -16.635 10.462 11.573 1.00 95.94 89 ILE A C 1
ATOM 749 O O . ILE A 1 89 ? -17.399 11.381 11.877 1.00 95.94 89 ILE A O 1
ATOM 753 N N . TYR A 1 90 ? -16.932 9.514 10.698 1.00 95.25 90 TYR A N 1
ATOM 754 C CA . TYR A 1 90 ? -18.219 9.387 10.051 1.00 95.25 90 TYR A CA 1
ATOM 755 C C . TYR A 1 90 ? -18.914 8.136 10.548 1.00 95.25 90 TYR A C 1
ATOM 757 O O . TYR A 1 90 ? -18.328 7.056 10.577 1.00 95.25 90 TYR A O 1
ATOM 765 N N . LYS A 1 91 ? -20.159 8.301 10.970 1.00 95.38 91 LYS A N 1
ATOM 766 C CA . LYS A 1 91 ? -21.055 7.218 11.346 1.00 95.38 91 LYS A CA 1
ATOM 767 C C . LYS A 1 91 ? -21.841 6.798 10.108 1.00 95.38 91 LYS A C 1
ATOM 769 O O . LYS A 1 91 ? -22.287 7.658 9.363 1.00 95.38 91 LYS A O 1
ATOM 774 N N . ALA A 1 92 ? -22.032 5.500 9.931 1.00 94.44 92 ALA A N 1
ATOM 775 C CA . ALA A 1 92 ? -22.964 4.916 8.979 1.00 94.44 92 ALA A CA 1
ATOM 776 C C . ALA A 1 92 ? -23.760 3.808 9.671 1.00 94.44 92 ALA A C 1
ATOM 778 O O . ALA A 1 92 ? -23.265 3.187 10.619 1.00 94.44 92 ALA A O 1
ATOM 779 N N . ILE A 1 93 ? -24.965 3.532 9.192 1.00 94.12 93 ILE A N 1
ATOM 780 C CA . ILE A 1 93 ? -25.723 2.344 9.575 1.00 94.12 93 ILE A CA 1
ATOM 781 C C . ILE A 1 93 ? -25.591 1.321 8.440 1.00 94.12 93 ILE A C 1
ATOM 783 O O . ILE A 1 93 ? -25.728 1.636 7.262 1.00 94.12 93 ILE A O 1
ATOM 787 N N . ALA A 1 94 ? -25.223 0.094 8.794 1.00 93.12 94 ALA A N 1
ATOM 788 C CA . ALA A 1 94 ? -25.038 -1.008 7.867 1.00 93.12 94 ALA A CA 1
ATOM 789 C C . ALA A 1 94 ? -26.304 -1.871 7.807 1.00 93.12 94 ALA A C 1
ATOM 791 O O . ALA A 1 94 ? -26.662 -2.551 8.773 1.00 93.12 94 ALA A O 1
ATOM 792 N N . GLN A 1 95 ? -26.944 -1.872 6.643 1.00 89.88 95 GLN A N 1
ATOM 793 C CA . GLN A 1 95 ? -28.048 -2.752 6.282 1.00 89.88 95 GLN A CA 1
ATOM 794 C C . GLN A 1 95 ? -27.526 -4.110 5.797 1.00 89.88 95 GLN A C 1
ATOM 796 O O . GLN A 1 95 ? -26.389 -4.234 5.330 1.00 89.88 95 GLN A O 1
ATOM 801 N N . ASP A 1 96 ? -28.358 -5.147 5.946 1.00 84.44 96 ASP A N 1
ATOM 802 C CA . ASP A 1 96 ? -28.039 -6.543 5.597 1.00 84.44 96 ASP A CA 1
ATOM 803 C C . ASP A 1 96 ? -26.739 -7.070 6.240 1.00 84.44 96 ASP A C 1
ATOM 805 O O . ASP A 1 96 ? -26.086 -8.007 5.764 1.00 84.44 96 ASP A O 1
ATOM 809 N N . ALA A 1 97 ? -26.355 -6.472 7.369 1.00 85.44 97 ALA A N 1
ATOM 810 C CA . ALA A 1 97 ? -25.114 -6.776 8.046 1.00 85.44 97 ALA A CA 1
ATOM 811 C C . ALA A 1 97 ? -25.182 -8.145 8.737 1.00 85.44 97 ALA A C 1
ATOM 813 O O . ALA A 1 97 ? -25.840 -8.332 9.763 1.00 85.44 97 ALA A O 1
ATOM 814 N N . ALA A 1 98 ? -24.421 -9.112 8.223 1.00 84.94 98 ALA A N 1
ATOM 815 C CA . ALA A 1 98 ? -24.212 -10.416 8.857 1.00 84.94 98 ALA A CA 1
ATOM 816 C C . ALA A 1 98 ? -23.269 -10.325 10.081 1.00 84.94 98 ALA A C 1
ATOM 818 O O . ALA A 1 98 ? -22.281 -11.055 10.179 1.00 84.94 98 ALA A O 1
ATOM 819 N N . ILE A 1 99 ? -23.556 -9.408 11.011 1.00 88.62 99 ILE A N 1
ATOM 820 C CA . ILE A 1 99 ? -22.688 -9.057 12.145 1.00 88.62 99 ILE A CA 1
ATOM 821 C C . ILE A 1 99 ? -22.401 -10.250 13.062 1.00 88.62 99 ILE A C 1
ATOM 823 O O . ILE A 1 99 ? -21.286 -10.397 13.557 1.00 88.62 99 ILE A O 1
ATOM 827 N N . GLU A 1 100 ? -23.368 -11.153 13.231 1.00 88.12 100 GLU A N 1
ATOM 828 C CA . GLU A 1 100 ? -23.215 -12.339 14.077 1.00 88.12 100 GLU A CA 1
ATOM 829 C C . GLU A 1 100 ? -22.165 -13.314 13.515 1.00 88.12 100 GLU A C 1
ATOM 831 O O . GLU A 1 100 ? -21.354 -13.855 14.267 1.00 88.12 100 GLU A O 1
ATOM 836 N N . ASN A 1 101 ? -22.093 -13.474 12.187 1.00 87.88 101 ASN A N 1
ATOM 837 C CA . ASN A 1 101 ? -21.051 -14.290 11.552 1.00 87.88 101 ASN A CA 1
ATOM 838 C C . ASN A 1 101 ? -19.663 -13.680 11.775 1.00 87.88 101 ASN A C 1
ATOM 840 O O . ASN A 1 101 ? -18.722 -14.397 12.130 1.00 87.88 101 ASN A O 1
ATOM 844 N N . LEU A 1 102 ? -19.549 -12.356 11.620 1.00 88.88 102 LEU A N 1
ATOM 845 C CA . LEU A 1 102 ? -18.305 -11.626 11.852 1.00 88.88 102 LEU A CA 1
ATOM 846 C C . LEU A 1 102 ? -17.856 -11.773 13.316 1.00 88.88 102 LEU A C 1
ATOM 848 O O . LEU A 1 102 ? -16.685 -12.053 13.597 1.00 88.88 102 LEU A O 1
ATOM 852 N N . LYS A 1 103 ? -18.802 -11.664 14.253 1.00 90.38 103 LYS A N 1
ATOM 853 C CA . LYS A 1 103 ? -18.577 -11.826 15.689 1.00 90.38 103 LYS A CA 1
ATOM 854 C C . LYS A 1 103 ? -18.064 -13.227 16.038 1.00 90.38 103 LYS A C 1
ATOM 856 O O . LYS A 1 103 ? -17.001 -13.343 16.649 1.00 90.38 103 LYS A O 1
ATOM 861 N N . GLN A 1 104 ? -18.748 -14.283 15.598 1.00 90.25 104 GLN A N 1
ATOM 862 C CA . GLN A 1 104 ? -18.376 -15.677 15.890 1.00 90.25 104 GLN A CA 1
ATOM 863 C C . GLN A 1 104 ? -17.074 -16.115 15.202 1.00 90.25 104 GLN A C 1
ATOM 865 O O . GLN A 1 104 ? -16.315 -16.947 15.719 1.00 90.25 104 GLN A O 1
ATOM 870 N N . THR A 1 105 ? -16.806 -15.577 14.010 1.00 88.94 105 THR A N 1
ATOM 871 C CA . THR A 1 105 ? -15.636 -15.956 13.209 1.00 88.94 105 THR A CA 1
ATOM 872 C C . THR A 1 105 ? -14.374 -15.235 13.667 1.00 88.94 105 THR A C 1
ATOM 874 O O . THR A 1 105 ? -13.309 -15.855 13.717 1.00 88.94 105 THR A O 1
ATOM 877 N N . TYR A 1 106 ? -14.479 -13.955 14.032 1.00 88.81 106 TYR A N 1
ATOM 878 C CA . TYR A 1 106 ? -13.317 -13.114 14.318 1.00 88.81 106 TYR A CA 1
ATOM 879 C C . TYR A 1 106 ? -13.263 -12.641 15.770 1.00 88.81 106 TYR A C 1
ATOM 881 O O . TYR A 1 106 ? -12.270 -12.908 16.445 1.00 88.81 106 TYR A O 1
ATOM 889 N N . TYR A 1 107 ? -14.310 -11.974 16.261 1.00 90.69 107 TYR A N 1
ATOM 890 C CA . TYR A 1 107 ? -14.281 -11.310 17.568 1.00 90.69 107 TYR A CA 1
ATOM 891 C C . TYR A 1 107 ? -14.199 -12.294 18.743 1.00 90.69 107 TYR A C 1
ATOM 893 O O . TYR A 1 107 ? -13.299 -12.195 19.571 1.00 90.69 107 TYR A O 1
ATOM 901 N N . GLU A 1 108 ? -15.072 -13.301 18.795 1.00 91.94 108 GLU A N 1
ATOM 902 C CA . GLU A 1 108 ? -15.100 -14.284 19.894 1.00 91.94 108 GLU A CA 1
ATOM 903 C C . GLU A 1 108 ? -13.866 -15.195 19.913 1.00 91.94 108 GLU A C 1
ATOM 905 O O . GLU A 1 108 ? -13.555 -15.838 20.914 1.00 91.94 108 GLU A O 1
ATOM 910 N N . ARG A 1 109 ? -13.127 -15.241 18.801 1.00 92.31 109 ARG A N 1
ATOM 911 C CA . ARG A 1 109 ? -11.876 -15.993 18.678 1.00 92.31 109 ARG A CA 1
ATOM 912 C C . ARG A 1 109 ? -10.641 -15.136 18.939 1.00 92.31 109 ARG A C 1
ATOM 914 O O . ARG A 1 109 ? -9.538 -15.676 18.873 1.00 92.31 109 ARG A O 1
ATOM 921 N N . ALA A 1 110 ? -10.807 -13.848 19.257 1.00 90.50 110 ALA A N 1
ATOM 922 C CA . ALA A 1 110 ? -9.707 -12.894 19.364 1.00 90.50 110 ALA A CA 1
ATOM 923 C C . ALA A 1 110 ? -8.634 -13.305 20.384 1.00 90.50 110 ALA A C 1
ATOM 925 O O . ALA A 1 110 ? -7.450 -13.093 20.140 1.00 90.50 110 ALA A O 1
ATOM 926 N N . GLU A 1 111 ? -9.019 -13.978 21.474 1.00 88.19 111 GLU A N 1
ATOM 927 C CA . GLU A 1 111 ? -8.086 -14.477 22.498 1.00 88.19 111 GLU A CA 1
ATOM 928 C C . GLU A 1 111 ? -7.074 -15.511 21.970 1.00 88.19 111 GLU A C 1
ATOM 930 O O . GLU A 1 111 ? -6.055 -15.766 22.611 1.00 88.19 111 GLU A O 1
ATOM 935 N N . ARG A 1 112 ? -7.338 -16.117 20.803 1.00 91.19 112 ARG A N 1
ATOM 936 C CA . ARG A 1 112 ? -6.425 -17.067 20.146 1.00 91.19 112 ARG A CA 1
ATOM 937 C C . ARG A 1 112 ? -5.375 -16.379 19.278 1.00 91.19 112 ARG A C 1
ATOM 939 O O . ARG A 1 112 ? -4.412 -17.035 18.883 1.00 91.19 112 ARG A O 1
ATOM 946 N N . TYR A 1 113 ? -5.570 -15.107 18.937 1.00 89.75 113 TYR A N 1
ATOM 947 C CA . TYR A 1 113 ? -4.623 -14.356 18.123 1.00 89.75 113 TYR A CA 1
ATOM 948 C C . TYR A 1 113 ? -3.458 -13.840 18.967 1.00 89.75 113 TYR A C 1
ATOM 950 O O . TYR A 1 113 ? -3.527 -13.741 20.194 1.00 89.75 113 TYR A O 1
ATOM 958 N N . THR A 1 114 ? -2.356 -13.519 18.293 1.00 90.56 114 THR A N 1
ATOM 959 C CA . THR A 1 114 ? -1.207 -12.884 18.937 1.00 90.56 114 THR A CA 1
ATOM 960 C C . THR A 1 114 ? -1.656 -11.575 19.587 1.00 90.56 114 THR A C 1
ATOM 962 O O . THR A 1 114 ? -2.281 -10.766 18.907 1.00 90.56 114 THR A O 1
ATOM 965 N N . PRO A 1 115 ? -1.348 -11.332 20.872 1.00 94.44 115 PRO A N 1
ATOM 966 C CA . PRO A 1 115 ? -1.667 -10.065 21.512 1.00 94.44 115 PRO A CA 1
ATOM 967 C C . PRO A 1 115 ? -0.790 -8.947 20.947 1.00 94.44 115 PRO A C 1
ATOM 969 O O . PRO A 1 115 ? 0.415 -9.134 20.763 1.00 94.44 115 PRO A O 1
ATOM 972 N N . PHE A 1 116 ? -1.384 -7.777 20.731 1.00 95.12 116 PHE A N 1
ATOM 973 C CA . PHE A 1 116 ? -0.686 -6.557 20.336 1.00 95.12 116 PHE A CA 1
ATOM 974 C C . PHE A 1 116 ? -0.708 -5.556 21.495 1.00 95.12 116 PHE A C 1
ATOM 976 O O . PHE A 1 116 ? -1.638 -5.543 22.301 1.00 95.12 116 PHE A O 1
ATOM 983 N N . LEU A 1 117 ? 0.331 -4.734 21.589 1.00 95.00 117 LEU A N 1
ATOM 984 C CA . LEU A 1 117 ? 0.400 -3.582 22.484 1.00 95.00 117 LEU A CA 1
ATOM 985 C C . LEU A 1 117 ? 0.153 -2.300 21.687 1.00 95.00 117 LEU A C 1
ATOM 987 O O . LEU A 1 117 ? 0.505 -2.234 20.510 1.00 95.00 117 LEU A O 1
ATOM 991 N N . SER A 1 118 ? -0.416 -1.297 22.354 1.00 95.00 118 SER A N 1
ATOM 992 C CA . SER A 1 118 ? -0.539 0.061 21.817 1.00 95.00 118 SER A CA 1
ATOM 993 C C . SER A 1 118 ? 0.742 0.844 22.072 1.00 95.00 118 SER A C 1
ATOM 995 O O . SER A 1 118 ? 1.288 0.811 23.179 1.00 95.00 118 SER A O 1
ATOM 997 N N . TYR A 1 119 ? 1.199 1.566 21.059 1.00 95.12 119 TYR A N 1
ATOM 998 C CA . TYR A 1 119 ? 2.250 2.560 21.148 1.00 95.12 119 TYR A CA 1
ATOM 999 C C . TYR A 1 119 ? 1.703 3.912 20.706 1.00 95.12 119 TYR A C 1
ATOM 1001 O O . TYR A 1 119 ? 1.559 4.181 19.515 1.00 95.12 119 TYR A O 1
ATOM 1009 N N . ASP A 1 120 ? 1.377 4.747 21.686 1.00 93.75 120 ASP A N 1
ATOM 1010 C CA . ASP A 1 120 ? 0.782 6.055 21.444 1.00 93.75 120 ASP A CA 1
ATOM 1011 C C . ASP A 1 120 ? 1.869 7.024 20.953 1.00 93.75 120 ASP A C 1
ATOM 1013 O O . ASP A 1 120 ? 2.812 7.351 21.677 1.00 93.75 120 ASP A O 1
ATOM 1017 N N . ILE A 1 121 ? 1.740 7.450 19.697 1.00 92.00 121 ILE A N 1
ATOM 1018 C CA . ILE A 1 121 ? 2.611 8.428 19.029 1.00 92.00 121 ILE A CA 1
ATOM 1019 C C . ILE A 1 121 ? 2.179 9.855 19.381 1.00 92.00 121 ILE A C 1
ATOM 1021 O O . ILE A 1 121 ? 3.001 10.760 19.493 1.00 92.00 121 ILE A O 1
ATOM 1025 N N . SER A 1 122 ? 0.875 10.064 19.570 1.00 90.25 122 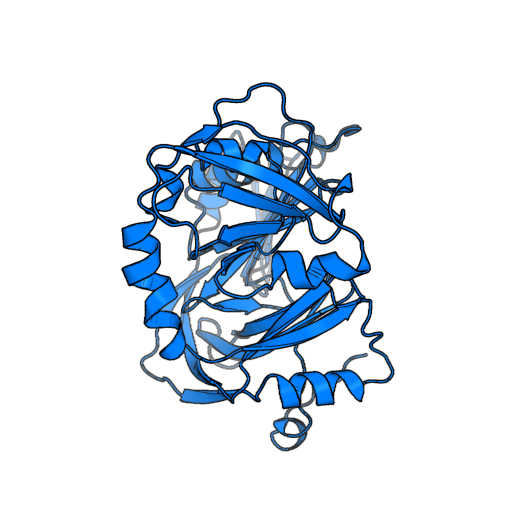SER A N 1
ATOM 1026 C CA . SER A 1 122 ? 0.284 11.328 20.013 1.00 90.25 122 SER A CA 1
ATOM 1027 C C . SER A 1 122 ? -1.033 11.070 20.751 1.00 90.25 122 SER A C 1
ATOM 1029 O O . SER A 1 122 ? -1.505 9.940 20.801 1.00 90.25 122 SER A O 1
ATOM 1031 N N . GLU A 1 123 ? -1.690 12.122 21.250 1.00 87.38 123 GLU A N 1
ATOM 1032 C CA . GLU A 1 123 ? -3.035 12.034 21.854 1.00 87.38 123 GLU A CA 1
ATOM 1033 C C . GLU A 1 123 ? -4.113 11.475 20.908 1.00 87.38 123 GLU A C 1
ATOM 1035 O O . GLU A 1 123 ? -5.209 11.149 21.357 1.00 87.38 123 GLU A O 1
ATOM 1040 N N . THR A 1 124 ? -3.835 11.408 19.601 1.00 89.19 124 THR A N 1
ATOM 1041 C CA . THR A 1 124 ? -4.799 10.981 18.578 1.00 89.19 124 THR A CA 1
ATOM 1042 C C . THR A 1 124 ? -4.294 9.860 17.676 1.00 89.19 124 THR A C 1
ATOM 1044 O O . THR A 1 124 ? -5.052 9.414 16.826 1.00 89.19 124 THR A O 1
ATOM 1047 N N . LYS A 1 125 ? -3.050 9.387 17.832 1.00 92.12 125 LYS A N 1
ATOM 1048 C CA . LYS A 1 125 ? -2.475 8.336 16.978 1.00 92.12 125 LYS A CA 1
ATOM 1049 C C . LYS A 1 125 ? -1.747 7.289 17.808 1.00 92.12 125 LYS A C 1
ATOM 1051 O O . LYS A 1 125 ? -0.820 7.635 18.540 1.00 92.12 125 LYS A O 1
ATOM 1056 N N . SER A 1 126 ? -2.119 6.029 17.606 1.00 94.44 126 SER A N 1
ATOM 1057 C CA . SER A 1 126 ? -1.469 4.865 18.205 1.00 94.44 126 SER A CA 1
ATOM 1058 C C . SER A 1 126 ? -1.133 3.822 17.145 1.00 94.44 126 SER A C 1
ATOM 1060 O O . SER A 1 126 ? -1.876 3.630 16.180 1.00 94.44 126 SER A O 1
ATOM 1062 N N . LEU A 1 127 ? -0.001 3.150 17.338 1.00 94.94 127 LEU A N 1
ATOM 1063 C CA . LEU A 1 127 ? 0.463 2.037 16.515 1.00 94.94 127 LEU A CA 1
ATOM 1064 C C . LEU A 1 127 ? 0.356 0.730 17.296 1.00 94.94 127 LEU A C 1
ATOM 1066 O O . LEU A 1 127 ? 0.509 0.718 18.518 1.00 94.94 127 LEU A O 1
ATOM 1070 N N . PHE A 1 128 ? 0.134 -0.378 16.595 1.00 95.50 128 PHE A N 1
ATOM 1071 C CA . PHE A 1 128 ? -0.031 -1.689 17.217 1.00 95.50 128 PHE A CA 1
ATOM 1072 C C . PHE A 1 128 ? 1.109 -2.619 16.843 1.00 95.50 128 PHE A C 1
ATOM 1074 O O . PHE A 1 128 ? 1.324 -2.916 15.672 1.00 95.50 128 PHE A O 1
ATOM 1081 N N . LEU A 1 129 ? 1.814 -3.131 17.851 1.00 96.50 129 LEU A N 1
ATOM 1082 C CA . LEU A 1 129 ? 2.933 -4.049 17.651 1.00 96.50 129 LEU A CA 1
ATOM 1083 C C . LEU A 1 129 ? 2.688 -5.360 18.414 1.00 96.50 129 LEU A C 1
ATOM 1085 O O . LEU A 1 129 ? 2.132 -5.319 19.512 1.00 96.50 129 LEU A O 1
ATOM 1089 N N . PRO A 1 130 ? 3.119 -6.532 17.913 1.00 96.62 130 PRO A N 1
ATOM 1090 C CA . PRO A 1 130 ? 2.994 -7.795 18.629 1.00 96.62 130 PRO A CA 1
ATOM 1091 C C . PRO A 1 130 ? 3.698 -7.723 19.983 1.00 96.62 130 PRO A C 1
ATOM 1093 O O . PRO A 1 130 ? 4.883 -7.407 20.077 1.00 96.62 130 PRO A O 1
ATOM 1096 N N . ALA A 1 131 ? 2.987 -8.055 21.055 1.00 96.38 131 ALA A N 1
ATOM 1097 C CA . ALA A 1 131 ? 3.502 -7.951 22.417 1.00 96.38 131 ALA A CA 1
ATOM 1098 C C . ALA A 1 131 ? 4.541 -9.028 22.767 1.00 96.38 131 ALA A C 1
ATOM 1100 O O . ALA A 1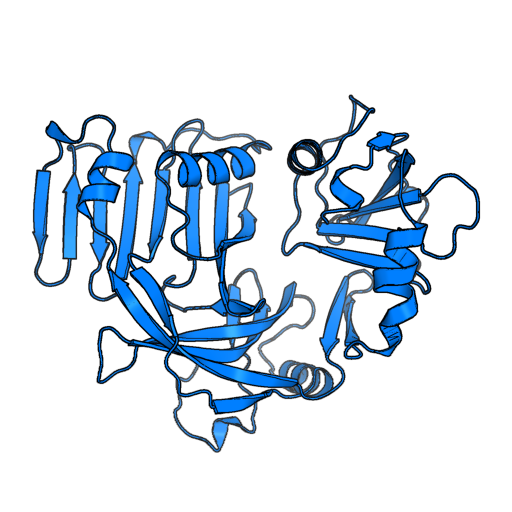 131 ? 5.168 -8.974 23.824 1.00 96.38 131 ALA A O 1
ATOM 1101 N N . ARG A 1 132 ? 4.718 -10.022 21.895 1.00 95.44 132 ARG A N 1
ATOM 1102 C CA . ARG A 1 132 ? 5.655 -11.136 22.057 1.00 95.44 132 ARG A CA 1
ATOM 1103 C C . ARG A 1 132 ? 6.510 -11.279 20.798 1.00 95.44 132 ARG A C 1
ATOM 1105 O O . ARG A 1 132 ? 6.056 -10.865 19.732 1.00 95.44 132 ARG A O 1
ATOM 1112 N N . PRO A 1 133 ? 7.706 -11.884 20.906 1.00 95.69 133 PRO A N 1
ATOM 1113 C CA . PRO A 1 133 ? 8.501 -12.240 19.738 1.00 95.69 133 PRO A CA 1
ATOM 1114 C C . PRO A 1 133 ? 7.693 -13.082 18.746 1.00 95.69 133 PRO A C 1
ATOM 1116 O O . PRO A 1 133 ? 6.910 -13.947 19.153 1.00 95.69 133 PRO A O 1
ATOM 1119 N N . LEU A 1 134 ? 7.897 -12.837 17.455 1.00 94.31 134 LEU A N 1
ATOM 1120 C CA . LEU A 1 134 ? 7.260 -13.583 16.370 1.00 94.31 134 LEU A CA 1
ATOM 1121 C C . LEU A 1 134 ? 8.302 -14.358 15.579 1.00 94.31 134 LEU A C 1
ATOM 1123 O O . LEU A 1 134 ? 9.407 -13.874 15.365 1.00 94.31 134 LEU A O 1
ATOM 1127 N N . VAL A 1 135 ? 7.943 -15.555 15.124 1.00 94.88 135 VAL A N 1
ATOM 1128 C CA . VAL A 1 135 ? 8.807 -16.363 14.261 1.00 94.88 135 VAL A CA 1
ATOM 1129 C C . VAL A 1 135 ? 8.262 -16.305 12.844 1.00 94.88 135 VAL A C 1
ATOM 1131 O O . VAL A 1 135 ? 7.151 -16.768 12.592 1.00 94.88 135 VAL A O 1
ATOM 1134 N N . LEU A 1 136 ? 9.046 -15.741 11.929 1.00 94.50 136 LEU A N 1
ATOM 1135 C CA . LEU A 1 136 ? 8.767 -15.740 10.495 1.00 94.50 136 LEU A CA 1
ATOM 1136 C C . LEU A 1 136 ? 9.859 -16.528 9.782 1.00 94.50 136 LEU A C 1
ATOM 1138 O O . LEU A 1 136 ? 11.022 -16.506 10.173 1.00 94.50 136 LEU A O 1
ATOM 1142 N N . ASN A 1 137 ? 9.498 -17.215 8.708 1.00 93.94 137 ASN A N 1
ATOM 1143 C CA . ASN A 1 137 ? 10.479 -17.930 7.907 1.00 93.94 137 ASN A CA 1
ATOM 1144 C C . ASN A 1 137 ? 11.169 -16.967 6.943 1.00 93.94 137 ASN A C 1
ATOM 1146 O O . ASN A 1 137 ? 10.486 -16.240 6.221 1.00 93.94 137 ASN A O 1
ATOM 1150 N N . ARG A 1 138 ? 12.504 -17.005 6.902 1.00 94.44 138 ARG A N 1
ATOM 1151 C CA . ARG A 1 138 ? 13.295 -16.524 5.767 1.00 94.44 138 ARG A CA 1
ATOM 1152 C C . ARG A 1 138 ? 12.942 -17.376 4.560 1.00 94.44 138 ARG A C 1
ATOM 1154 O O . ARG A 1 138 ? 13.010 -18.605 4.634 1.00 94.44 138 ARG A O 1
ATOM 1161 N N . LEU A 1 139 ? 12.556 -16.707 3.482 1.00 93.00 139 LEU A N 1
ATOM 1162 C CA . LEU A 1 139 ? 12.110 -17.343 2.250 1.00 93.00 139 LEU A CA 1
ATOM 1163 C C . LEU A 1 139 ? 13.160 -17.120 1.173 1.00 93.00 139 LEU A C 1
ATOM 1165 O O . LEU A 1 139 ? 13.847 -16.101 1.164 1.00 93.00 139 LEU A O 1
ATOM 1169 N N . GLN A 1 140 ? 13.261 -18.058 0.249 1.00 93.62 140 GLN A N 1
ATOM 1170 C CA . GLN A 1 140 ? 14.104 -17.924 -0.927 1.00 93.62 140 GLN A CA 1
ATOM 1171 C C . GLN A 1 140 ? 13.261 -18.267 -2.148 1.00 93.62 140 GLN A C 1
ATOM 1173 O O . GLN A 1 140 ? 12.462 -19.199 -2.098 1.00 93.62 140 GLN A O 1
ATOM 1178 N N . TYR A 1 141 ? 13.429 -17.510 -3.225 1.00 93.38 141 TYR A N 1
ATOM 1179 C CA . TYR A 1 141 ? 12.695 -17.689 -4.470 1.00 93.38 141 TYR A CA 1
ATOM 1180 C C . TYR A 1 141 ? 13.647 -17.660 -5.657 1.00 93.38 141 TYR A C 1
ATOM 1182 O O . TYR A 1 141 ? 14.606 -16.887 -5.678 1.00 93.38 141 TYR A O 1
ATOM 1190 N N . TYR A 1 142 ? 13.338 -18.473 -6.663 1.00 93.44 142 TYR A N 1
ATOM 1191 C CA . TYR A 1 142 ? 13.838 -18.244 -8.013 1.00 93.44 142 TYR A CA 1
ATOM 1192 C C . TYR A 1 142 ? 13.009 -17.144 -8.671 1.00 93.44 142 TYR A C 1
ATOM 1194 O O . TYR A 1 142 ? 11.777 -17.197 -8.643 1.00 93.44 142 TYR A O 1
ATOM 1202 N N . MET A 1 143 ? 13.696 -16.167 -9.252 1.00 93.06 143 MET A N 1
ATOM 1203 C CA . MET A 1 143 ? 13.098 -15.137 -10.086 1.00 93.06 143 MET A CA 1
ATOM 1204 C C . MET A 1 143 ? 12.832 -15.692 -11.484 1.00 93.06 143 MET A C 1
ATOM 1206 O O . MET A 1 143 ? 13.719 -16.311 -12.076 1.00 93.06 143 MET A O 1
ATOM 1210 N N . ASP A 1 144 ? 11.641 -15.428 -12.013 1.00 93.56 144 ASP A N 1
ATOM 1211 C CA . ASP A 1 144 ? 11.344 -15.587 -13.439 1.00 9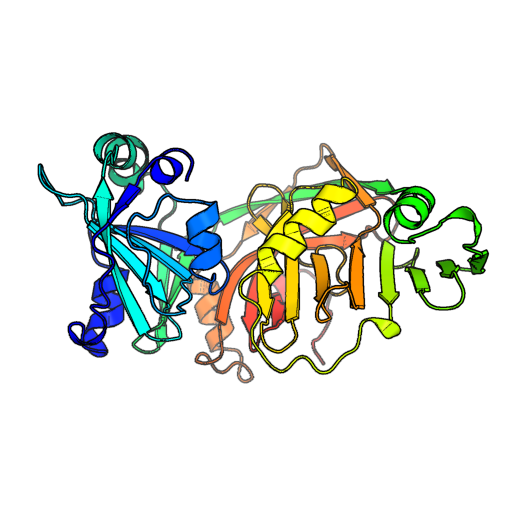3.56 144 ASP A CA 1
ATOM 1212 C C . ASP A 1 144 ? 11.285 -14.208 -14.093 1.00 93.56 144 ASP A C 1
ATOM 1214 O O . ASP A 1 144 ? 10.613 -13.310 -13.584 1.00 93.56 144 ASP A O 1
ATOM 1218 N N . GLU A 1 145 ? 12.030 -14.015 -15.178 1.00 92.19 145 GLU A N 1
ATOM 1219 C CA . GLU A 1 145 ? 12.154 -12.709 -15.823 1.00 92.19 145 GLU A CA 1
ATOM 1220 C C . GLU A 1 145 ? 10.967 -12.433 -16.741 1.00 92.19 145 GLU A C 1
ATOM 1222 O O . GLU A 1 145 ? 10.524 -13.271 -17.526 1.00 92.19 145 GLU A O 1
ATOM 1227 N N . LEU A 1 146 ? 10.463 -11.207 -16.671 1.00 93.62 146 LEU A N 1
ATOM 1228 C CA . LEU A 1 146 ? 9.361 -10.770 -17.505 1.00 93.62 146 LEU A CA 1
ATOM 1229 C C . LEU A 1 146 ? 9.889 -10.265 -18.848 1.00 93.62 146 LEU A C 1
ATOM 1231 O O . LEU A 1 146 ? 10.815 -9.460 -18.910 1.00 93.62 146 LEU A O 1
ATOM 1235 N N . SER A 1 147 ? 9.252 -10.703 -19.934 1.00 92.69 147 SER A N 1
ATOM 1236 C CA . SER A 1 147 ? 9.589 -10.247 -21.285 1.00 92.69 147 SER A CA 1
ATOM 1237 C C . SER A 1 147 ? 9.347 -8.742 -21.437 1.00 92.69 147 SER A C 1
ATOM 1239 O O . SER A 1 147 ? 8.219 -8.266 -21.300 1.00 92.69 147 SER A O 1
ATOM 1241 N N . THR A 1 148 ? 10.404 -8.006 -21.775 1.00 93.69 148 THR A N 1
ATOM 1242 C CA . THR A 1 148 ? 10.374 -6.558 -22.030 1.00 93.69 148 THR A CA 1
ATOM 1243 C C . THR A 1 148 ? 9.521 -6.200 -23.247 1.00 93.69 148 THR A C 1
ATOM 1245 O O . THR A 1 148 ? 8.808 -5.198 -23.221 1.00 93.69 148 THR A O 1
ATOM 1248 N N . ASP A 1 149 ? 9.483 -7.064 -24.265 1.00 93.12 149 ASP A N 1
ATOM 1249 C CA . ASP A 1 149 ? 8.617 -6.897 -25.438 1.00 93.12 149 ASP A CA 1
ATOM 1250 C C . ASP A 1 149 ? 7.126 -6.862 -25.082 1.00 93.12 149 ASP A C 1
ATOM 1252 O O . ASP A 1 149 ? 6.385 -6.081 -25.670 1.00 93.12 149 ASP A O 1
ATOM 1256 N N . ARG A 1 150 ? 6.680 -7.626 -24.073 1.00 92.12 150 ARG A N 1
ATOM 1257 C CA . ARG A 1 150 ? 5.280 -7.557 -23.617 1.00 92.12 150 ARG A CA 1
ATOM 1258 C C . ARG A 1 150 ? 4.927 -6.185 -23.053 1.00 92.12 150 ARG A C 1
ATOM 1260 O O . ARG A 1 150 ? 3.812 -5.717 -23.251 1.00 92.12 150 ARG A O 1
ATOM 1267 N N . PHE A 1 151 ? 5.864 -5.541 -22.359 1.00 94.12 151 PHE A N 1
ATOM 1268 C CA . PHE A 1 151 ? 5.656 -4.190 -21.846 1.00 94.12 151 PHE A CA 1
ATOM 1269 C C . PHE A 1 151 ? 5.733 -3.142 -22.945 1.00 94.12 151 PHE A C 1
ATOM 1271 O O . PHE A 1 151 ? 4.931 -2.217 -22.937 1.00 94.12 151 PHE A O 1
ATOM 1278 N N . LYS A 1 152 ? 6.623 -3.308 -23.928 1.00 95.19 152 LYS A N 1
ATOM 1279 C CA . LYS A 1 152 ? 6.620 -2.474 -25.134 1.00 95.19 152 LYS A CA 1
ATOM 1280 C C . LYS A 1 152 ? 5.248 -2.519 -25.818 1.00 95.19 152 LYS A C 1
ATOM 1282 O O . LYS A 1 152 ? 4.678 -1.473 -26.109 1.00 95.19 152 LYS A O 1
ATOM 1287 N N . ASP A 1 153 ? 4.708 -3.718 -26.020 1.00 93.88 153 ASP A N 1
ATOM 1288 C CA . ASP A 1 153 ? 3.422 -3.905 -26.696 1.00 93.88 153 ASP A CA 1
ATOM 1289 C C . ASP A 1 153 ? 2.237 -3.336 -25.897 1.00 93.88 153 ASP A C 1
ATOM 1291 O O . ASP A 1 153 ? 1.241 -2.919 -26.480 1.00 93.88 153 ASP A O 1
ATOM 1295 N N . ALA A 1 154 ? 2.351 -3.303 -24.567 1.00 92.25 154 ALA A N 1
ATOM 1296 C CA . ALA A 1 154 ? 1.319 -2.798 -23.669 1.00 92.25 154 ALA A CA 1
ATOM 1297 C C . ALA A 1 154 ? 1.374 -1.281 -23.421 1.00 92.25 154 ALA A C 1
ATOM 1299 O O . ALA A 1 154 ? 0.335 -0.650 -23.247 1.00 92.25 154 ALA A O 1
ATOM 1300 N N . LEU A 1 155 ? 2.574 -0.703 -23.327 1.00 93.81 155 LEU A N 1
ATOM 1301 C CA . LEU A 1 155 ? 2.774 0.670 -22.847 1.00 93.81 155 LEU A CA 1
ATOM 1302 C C . LEU A 1 155 ? 2.833 1.701 -23.980 1.00 93.81 155 LEU A C 1
ATOM 1304 O O . LEU A 1 155 ? 2.569 2.880 -23.745 1.00 93.81 155 LEU A O 1
ATOM 1308 N N . PHE A 1 156 ? 3.167 1.282 -25.203 1.00 95.06 156 PHE A N 1
ATOM 1309 C CA . PHE A 1 156 ? 3.213 2.169 -26.364 1.00 95.06 156 PHE A CA 1
ATOM 1310 C C . PHE A 1 156 ? 1.929 2.060 -27.188 1.00 95.06 156 PHE A C 1
ATOM 1312 O O . PHE A 1 156 ? 1.457 0.968 -27.482 1.00 95.06 156 PHE A O 1
ATOM 1319 N N . THR A 1 157 ? 1.387 3.208 -27.612 1.00 91.25 157 THR A N 1
ATOM 1320 C CA . THR A 1 157 ? 0.137 3.267 -28.396 1.00 91.25 157 THR A CA 1
ATOM 1321 C C . THR A 1 157 ? 0.232 2.506 -29.721 1.00 91.25 157 THR A C 1
ATOM 1323 O O . THR A 1 157 ? -0.727 1.853 -30.119 1.00 91.25 157 THR A O 1
ATOM 1326 N N . ASP A 1 158 ? 1.377 2.602 -30.404 1.00 94.06 158 ASP A N 1
ATOM 1327 C CA . ASP A 1 158 ? 1.675 1.830 -31.611 1.00 94.06 158 ASP A CA 1
ATOM 1328 C C . ASP A 1 158 ? 3.081 1.212 -31.498 1.00 94.06 158 ASP A C 1
ATOM 1330 O O . ASP A 1 158 ? 4.082 1.864 -31.821 1.00 94.06 158 ASP A O 1
ATOM 1334 N N . PRO A 1 159 ? 3.177 -0.048 -31.038 1.00 94.00 159 PRO A N 1
ATOM 1335 C CA . PRO A 1 159 ? 4.450 -0.735 -30.840 1.00 94.00 159 PRO A CA 1
ATOM 1336 C C . PRO A 1 159 ? 5.279 -0.914 -32.120 1.00 94.00 159 PRO A C 1
ATOM 1338 O O . PRO A 1 159 ? 6.478 -1.175 -32.034 1.00 94.00 159 PRO A O 1
ATOM 1341 N N . SER A 1 160 ? 4.678 -0.778 -33.311 1.00 94.50 160 SER A N 1
ATOM 1342 C CA . SER A 1 160 ? 5.371 -0.999 -34.590 1.00 94.50 160 SER A CA 1
ATOM 1343 C C . SER A 1 160 ? 6.382 0.100 -34.938 1.00 94.50 160 SER A C 1
ATOM 1345 O O . SER A 1 160 ? 7.343 -0.156 -35.665 1.00 94.50 160 SER A O 1
ATOM 1347 N N . PHE A 1 161 ? 6.202 1.305 -34.385 1.00 93.88 161 PHE A N 1
ATOM 1348 C CA . PHE A 1 161 ? 7.125 2.432 -34.546 1.00 93.88 161 PHE A CA 1
ATOM 1349 C C . PHE A 1 161 ? 8.171 2.527 -33.431 1.00 93.88 161 PHE A C 1
ATOM 1351 O O . PHE A 1 161 ? 9.050 3.391 -33.489 1.00 93.88 161 PHE A O 1
ATOM 1358 N N . VAL A 1 162 ? 8.101 1.645 -32.431 1.00 97.19 162 VAL A N 1
ATOM 1359 C CA . VAL A 1 162 ? 9.022 1.662 -31.298 1.00 97.19 162 VAL A CA 1
ATOM 1360 C C . VAL A 1 162 ? 10.371 1.094 -31.717 1.00 97.19 162 VAL A C 1
ATOM 1362 O O . VAL A 1 162 ? 10.487 -0.046 -32.171 1.00 97.19 162 VAL A O 1
ATOM 1365 N N . LYS A 1 163 ? 11.415 1.897 -31.537 1.00 96.94 163 LYS A N 1
ATOM 1366 C CA . LYS A 1 163 ? 12.803 1.474 -31.716 1.00 96.94 163 LYS A CA 1
ATOM 1367 C C . LYS A 1 163 ? 13.320 0.873 -30.420 1.00 96.94 163 LYS A C 1
ATOM 1369 O O . LYS A 1 163 ? 12.956 1.349 -29.349 1.00 96.94 163 LYS A O 1
ATOM 1374 N N . LYS A 1 164 ? 14.168 -0.147 -30.544 1.00 96.81 164 LYS A N 1
ATOM 1375 C CA . LYS A 1 164 ? 14.854 -0.807 -29.433 1.00 96.81 164 LYS A CA 1
ATOM 1376 C C . LYS A 1 164 ? 16.357 -0.624 -29.591 1.00 96.81 164 LYS A C 1
ATOM 1378 O O . LYS A 1 164 ? 16.908 -1.058 -30.603 1.00 96.81 164 LYS A O 1
ATOM 1383 N N . ASP A 1 165 ? 16.993 -0.086 -28.563 1.00 96.06 165 ASP A N 1
ATOM 1384 C CA . ASP A 1 165 ? 18.442 -0.018 -28.429 1.00 96.06 165 ASP A CA 1
ATOM 1385 C C . ASP A 1 165 ? 18.892 -0.935 -27.284 1.00 96.06 165 ASP A C 1
ATOM 1387 O O . ASP A 1 165 ? 18.318 -0.941 -26.195 1.00 96.06 165 ASP A O 1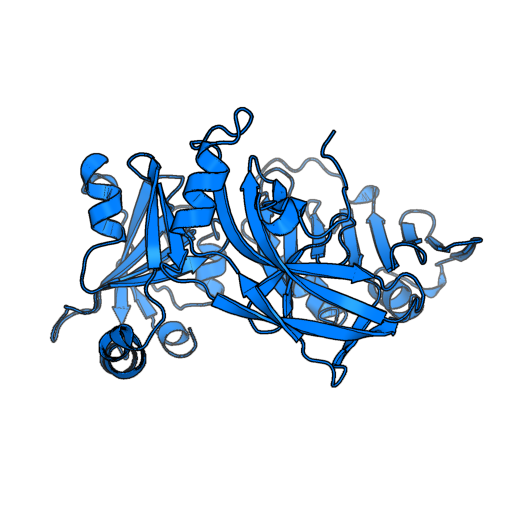
ATOM 1391 N N . VAL A 1 166 ? 19.910 -1.761 -27.534 1.00 94.06 166 VAL A N 1
ATOM 1392 C CA . VAL A 1 166 ? 20.453 -2.697 -26.537 1.00 94.06 166 VAL A CA 1
ATOM 1393 C C . VAL A 1 166 ? 21.732 -2.109 -25.953 1.00 94.06 166 VAL A C 1
ATOM 1395 O O . VAL A 1 166 ? 22.680 -1.818 -26.683 1.00 94.06 166 VAL A O 1
ATOM 1398 N N . LEU A 1 167 ? 21.755 -1.951 -24.633 1.00 92.25 167 LEU A N 1
ATOM 1399 C CA . LEU A 1 167 ? 22.867 -1.403 -23.863 1.00 92.25 167 LEU A CA 1
ATOM 1400 C C . LEU A 1 167 ? 23.606 -2.527 -23.119 1.00 92.25 167 LEU A C 1
ATOM 1402 O O . LEU A 1 167 ? 23.120 -3.649 -23.000 1.00 92.25 167 LEU A O 1
ATOM 1406 N N . ASN A 1 168 ? 24.780 -2.222 -22.556 1.00 87.62 168 ASN A N 1
ATOM 1407 C CA . ASN A 1 168 ? 25.586 -3.217 -21.829 1.00 87.62 168 ASN A CA 1
ATOM 1408 C C . ASN A 1 168 ? 24.860 -3.839 -20.619 1.00 87.62 168 ASN A C 1
ATOM 1410 O O . ASN A 1 168 ? 25.121 -4.990 -20.284 1.00 87.62 168 ASN A O 1
ATOM 1414 N N . PHE A 1 169 ? 23.982 -3.079 -19.956 1.00 85.88 169 PHE A N 1
ATOM 1415 C CA . PHE A 1 169 ? 23.272 -3.501 -18.739 1.00 85.88 169 PHE A CA 1
ATOM 1416 C C . PHE A 1 169 ? 21.766 -3.203 -18.797 1.00 85.88 169 PHE A C 1
ATOM 1418 O O . PHE A 1 169 ? 21.117 -3.086 -17.757 1.00 85.88 169 PHE A O 1
ATOM 1425 N N . GLY A 1 170 ? 21.210 -3.063 -20.002 1.00 93.38 170 GLY A N 1
ATOM 1426 C CA . GLY A 1 170 ? 19.832 -2.627 -20.162 1.00 93.38 170 GLY A CA 1
ATOM 1427 C C . GLY A 1 170 ? 19.335 -2.602 -21.596 1.00 93.38 170 GLY A C 1
ATOM 1428 O O . GLY A 1 170 ? 20.066 -2.903 -22.539 1.00 93.38 170 GLY A O 1
ATOM 1429 N N . GLU A 1 171 ? 18.076 -2.223 -21.743 1.00 96.94 171 GLU A N 1
ATOM 1430 C CA . GLU A 1 171 ? 17.418 -2.024 -23.030 1.00 96.94 171 GLU A CA 1
ATOM 1431 C C . GLU A 1 171 ? 16.645 -0.709 -22.982 1.00 96.94 171 GLU A C 1
ATOM 1433 O O . GLU A 1 171 ? 16.000 -0.406 -21.981 1.00 96.94 171 GLU A O 1
ATOM 1438 N N . GLU A 1 172 ? 16.676 0.044 -24.073 1.00 97.69 172 GLU A N 1
ATOM 1439 C CA . GLU A 1 172 ? 15.906 1.271 -24.224 1.00 97.69 172 GLU A CA 1
ATOM 1440 C C . GLU A 1 172 ? 14.899 1.102 -25.360 1.00 97.69 172 GLU A C 1
ATOM 1442 O O . GLU A 1 172 ? 15.235 0.601 -26.435 1.00 97.69 172 GLU A O 1
ATOM 1447 N N . TYR A 1 173 ? 13.658 1.521 -25.125 1.00 98.12 173 TYR A N 1
ATOM 1448 C CA . TYR A 1 173 ? 12.599 1.526 -26.124 1.00 98.12 173 TYR A CA 1
ATOM 1449 C C . TYR A 1 173 ? 12.011 2.925 -26.254 1.00 98.12 173 TYR A C 1
ATOM 1451 O O . TYR A 1 173 ? 11.664 3.554 -25.252 1.00 98.12 173 TYR A O 1
ATOM 1459 N N . THR A 1 174 ? 11.847 3.413 -27.482 1.00 97.56 174 THR A N 1
ATOM 1460 C CA . THR A 1 174 ? 11.279 4.746 -27.712 1.00 97.56 174 THR A CA 1
ATOM 1461 C C . THR A 1 174 ? 10.527 4.863 -29.036 1.00 97.56 174 THR A C 1
ATOM 1463 O O . THR A 1 174 ? 10.936 4.311 -30.058 1.00 97.56 174 THR A O 1
ATOM 1466 N N . ASP A 1 175 ? 9.432 5.628 -29.025 1.00 96.44 175 ASP A N 1
ATOM 1467 C CA . ASP A 1 175 ? 8.722 6.106 -30.223 1.00 96.44 175 ASP A CA 1
ATOM 1468 C C . ASP A 1 175 ? 9.122 7.551 -30.608 1.00 96.44 175 ASP A C 1
ATOM 1470 O O . ASP A 1 175 ? 8.514 8.170 -31.480 1.00 96.44 175 ASP A O 1
ATOM 1474 N N . GLY A 1 176 ? 10.154 8.104 -29.955 1.00 94.38 176 GLY A N 1
ATOM 1475 C CA . GLY A 1 176 ? 10.612 9.489 -30.092 1.00 94.38 176 GLY A CA 1
ATOM 1476 C C . GLY A 1 176 ? 9.931 10.484 -29.144 1.00 94.38 176 GLY A C 1
ATOM 1477 O O . GLY A 1 176 ? 10.447 11.585 -28.963 1.00 94.38 176 GLY A O 1
ATOM 1478 N N . SER A 1 177 ? 8.809 10.110 -28.522 1.00 93.44 177 SER A N 1
ATOM 1479 C CA . SER A 1 177 ? 8.071 10.944 -27.561 1.00 93.44 177 SER A CA 1
ATOM 1480 C C . SER A 1 177 ? 8.007 10.340 -26.159 1.00 93.44 177 SER A C 1
ATOM 1482 O O . SER A 1 177 ? 8.001 11.075 -25.174 1.00 93.44 177 SER A O 1
ATOM 1484 N N . ARG A 1 178 ? 8.001 9.008 -26.068 1.00 96.88 178 ARG A N 1
ATOM 1485 C CA . ARG A 1 178 ? 7.987 8.223 -24.831 1.00 96.88 178 ARG A CA 1
ATOM 1486 C C . ARG A 1 178 ? 9.234 7.361 -24.741 1.00 96.88 178 ARG A C 1
ATOM 1488 O O . ARG A 1 178 ? 9.849 7.024 -25.756 1.00 96.88 178 ARG A O 1
ATOM 1495 N N . LEU A 1 179 ? 9.582 7.000 -23.518 1.00 97.81 179 LEU A N 1
ATOM 1496 C CA . LEU A 1 179 ? 10.751 6.198 -23.194 1.00 97.81 179 LEU A CA 1
ATOM 1497 C C . LEU A 1 179 ? 10.331 5.036 -22.301 1.00 97.81 179 LEU A C 1
ATOM 1499 O O . LEU A 1 179 ? 9.606 5.249 -21.337 1.00 97.81 179 LEU A O 1
ATOM 1503 N N . MET A 1 180 ? 10.813 3.833 -22.584 1.00 97.94 180 MET A N 1
ATOM 1504 C CA . MET A 1 180 ? 10.827 2.721 -21.640 1.00 97.94 180 MET A CA 1
ATOM 1505 C C . MET A 1 180 ? 12.271 2.257 -21.479 1.00 97.94 180 MET A C 1
ATOM 1507 O O . MET A 1 180 ? 12.851 1.697 -22.406 1.00 97.94 180 MET A O 1
ATOM 1511 N N . ASP A 1 181 ? 12.831 2.516 -20.306 1.00 97.81 181 ASP A N 1
ATOM 1512 C CA . ASP A 1 181 ? 14.171 2.117 -19.894 1.00 97.81 181 ASP A CA 1
ATOM 1513 C C . ASP A 1 181 ? 14.096 0.842 -19.049 1.00 97.81 181 ASP A C 1
ATOM 1515 O O . ASP A 1 181 ? 13.250 0.701 -18.158 1.00 97.81 181 ASP A O 1
ATOM 1519 N N . VAL A 1 182 ? 14.975 -0.105 -19.351 1.00 97.50 182 VAL A N 1
ATOM 1520 C CA . VAL A 1 182 ? 15.078 -1.389 -18.667 1.00 97.50 182 VAL A CA 1
ATOM 1521 C C . VAL A 1 182 ? 16.458 -1.499 -18.042 1.00 97.50 182 VAL A C 1
ATOM 1523 O O . VAL A 1 182 ? 17.451 -1.692 -18.738 1.00 97.50 182 VAL A O 1
ATOM 1526 N N . ASP A 1 183 ? 16.510 -1.472 -16.713 1.00 94.50 183 ASP A N 1
ATOM 1527 C CA . ASP A 1 183 ? 17.728 -1.713 -15.946 1.00 94.50 183 ASP A CA 1
ATOM 1528 C C . ASP A 1 183 ? 17.783 -3.195 -15.549 1.00 94.50 183 ASP A C 1
ATOM 1530 O O . ASP A 1 183 ? 17.144 -3.629 -14.584 1.00 94.50 183 ASP A O 1
ATOM 1534 N N . LEU A 1 184 ? 18.566 -3.993 -16.281 1.00 88.81 184 LEU A N 1
ATOM 1535 C CA . LEU A 1 184 ? 18.732 -5.424 -16.001 1.00 88.81 184 LEU A CA 1
ATOM 1536 C C . LEU A 1 184 ? 19.550 -5.677 -14.727 1.00 88.81 184 LEU A C 1
ATOM 1538 O O . LEU A 1 184 ? 19.433 -6.750 -14.131 1.00 88.81 184 LEU A O 1
ATOM 1542 N N . SER A 1 185 ? 20.348 -4.701 -14.282 1.00 86.25 185 SER A N 1
ATOM 1543 C CA . SER A 1 185 ? 21.124 -4.804 -13.043 1.00 86.25 185 SER A CA 1
ATOM 1544 C C . SER A 1 185 ? 20.232 -4.648 -11.809 1.00 86.25 185 SER A C 1
ATOM 1546 O O . SER A 1 185 ? 20.394 -5.376 -10.827 1.00 86.25 185 SER A O 1
ATOM 1548 N N . LYS A 1 186 ? 19.239 -3.756 -11.877 1.00 87.44 186 LYS A N 1
ATOM 1549 C CA . LYS A 1 186 ? 18.236 -3.558 -10.822 1.00 87.44 186 LYS A CA 1
ATOM 1550 C C . LYS A 1 186 ? 16.974 -4.396 -11.030 1.00 87.44 186 LYS A C 1
ATOM 1552 O O . LYS A 1 186 ? 16.169 -4.493 -10.109 1.00 87.44 186 LYS A O 1
ATOM 1557 N N . LYS A 1 187 ? 16.818 -5.023 -12.202 1.00 91.69 187 LYS A N 1
ATOM 1558 C CA . LYS A 1 187 ? 15.610 -5.740 -12.646 1.00 91.69 187 LYS A CA 1
ATOM 1559 C C . LYS A 1 187 ? 14.367 -4.846 -12.581 1.00 91.69 187 LYS A C 1
ATOM 1561 O O . LYS A 1 187 ? 13.322 -5.258 -12.078 1.00 91.69 187 LYS A O 1
ATOM 1566 N N . LEU A 1 188 ? 14.497 -3.617 -13.077 1.00 95.81 188 LEU A N 1
ATOM 1567 C CA . LEU A 1 188 ? 13.437 -2.609 -13.078 1.00 95.81 188 LEU A CA 1
ATOM 1568 C C . LEU A 1 188 ? 13.126 -2.151 -14.496 1.00 95.81 188 LEU A C 1
ATOM 1570 O O . LEU A 1 188 ? 14.019 -2.015 -15.327 1.00 95.81 188 LEU A O 1
ATOM 1574 N N . LEU A 1 189 ? 11.851 -1.866 -14.722 1.00 96.88 189 LEU A N 1
ATOM 1575 C CA . LEU A 1 189 ? 11.358 -1.133 -15.876 1.00 96.88 189 LEU A CA 1
ATOM 1576 C C . LEU A 1 189 ? 10.930 0.252 -15.414 1.00 96.88 189 LEU A C 1
ATOM 1578 O O . LEU A 1 189 ? 10.235 0.365 -14.402 1.00 96.88 189 LEU A O 1
ATOM 1582 N N . LEU A 1 190 ? 11.301 1.272 -16.180 1.00 97.94 190 LEU A N 1
ATOM 1583 C CA . LEU A 1 190 ? 10.830 2.641 -16.042 1.00 97.94 190 LEU A CA 1
ATOM 1584 C C . LEU A 1 190 ? 10.279 3.118 -17.385 1.00 97.94 190 LEU A C 1
ATOM 1586 O O . LEU A 1 190 ? 11.021 3.285 -18.343 1.00 97.94 190 LEU A O 1
ATOM 1590 N N . TYR A 1 191 ? 8.983 3.390 -17.447 1.00 98.00 191 TYR A N 1
ATOM 1591 C CA . TYR A 1 191 ? 8.350 4.068 -18.571 1.00 98.00 191 TYR A CA 1
ATOM 1592 C C . TYR A 1 191 ? 8.076 5.533 -18.230 1.00 98.00 191 TYR A C 1
ATOM 1594 O O . TYR A 1 191 ? 7.611 5.835 -17.129 1.00 98.00 191 TYR A O 1
ATOM 1602 N N . VAL A 1 192 ? 8.341 6.430 -19.182 1.00 97.94 192 VAL A N 1
ATOM 1603 C CA . VAL A 1 192 ? 8.176 7.879 -19.060 1.00 97.94 192 VAL A CA 1
ATOM 1604 C C . VAL A 1 192 ? 7.463 8.444 -20.292 1.00 97.94 192 VAL A C 1
ATOM 1606 O O . VAL A 1 192 ? 7.897 8.243 -21.427 1.00 97.94 192 VAL A O 1
ATOM 1609 N N . ASN A 1 193 ? 6.414 9.232 -20.058 1.00 96.62 193 ASN A N 1
ATOM 1610 C CA . ASN A 1 193 ? 5.705 10.029 -21.060 1.00 96.62 193 ASN A CA 1
ATOM 1611 C C . ASN A 1 193 ? 5.757 11.520 -20.669 1.00 96.62 193 ASN A C 1
ATOM 1613 O O . ASN A 1 193 ? 4.905 12.001 -19.914 1.00 96.62 193 ASN A O 1
ATOM 1617 N N . PRO A 1 194 ? 6.752 12.285 -21.151 1.00 92.81 194 PRO A N 1
ATOM 1618 C CA . PRO A 1 194 ? 6.893 13.700 -20.817 1.00 92.81 194 PRO A CA 1
ATOM 1619 C C . PRO A 1 194 ? 5.705 14.565 -21.256 1.00 92.81 194 PRO A C 1
ATOM 1621 O O . PRO A 1 194 ? 5.404 15.548 -20.582 1.00 92.81 194 PRO A O 1
ATOM 1624 N N . ALA A 1 195 ? 5.023 14.206 -22.350 1.00 90.12 195 ALA A N 1
ATOM 1625 C CA . ALA A 1 195 ? 3.900 14.972 -22.894 1.00 90.12 195 ALA A CA 1
ATOM 1626 C C . ALA A 1 195 ? 2.648 14.920 -22.002 1.00 90.12 195 ALA A C 1
ATOM 1628 O O . ALA A 1 195 ? 1.825 15.831 -22.052 1.00 90.12 195 ALA A O 1
ATOM 1629 N N . ALA A 1 196 ? 2.535 13.909 -21.135 1.00 89.00 196 ALA A N 1
ATOM 1630 C CA . ALA A 1 196 ? 1.461 13.813 -20.148 1.00 89.00 196 ALA A CA 1
ATOM 1631 C C . ALA A 1 196 ? 1.585 14.845 -19.007 1.00 89.00 196 ALA A C 1
ATOM 1633 O O . ALA A 1 196 ? 0.665 14.989 -18.198 1.00 89.00 196 ALA A O 1
ATOM 1634 N N . ARG A 1 197 ? 2.707 15.580 -18.915 1.00 81.56 197 ARG A N 1
ATOM 1635 C CA . ARG A 1 197 ? 2.878 16.668 -17.941 1.00 81.56 197 ARG A CA 1
ATOM 1636 C C . ARG A 1 197 ? 2.041 17.883 -18.357 1.00 81.56 197 ARG A C 1
ATOM 1638 O O . ARG A 1 197 ? 2.435 18.637 -19.241 1.00 81.56 197 ARG A O 1
ATOM 1645 N N . GLY A 1 198 ? 0.911 18.086 -17.685 1.00 71.50 198 GLY A N 1
ATOM 1646 C CA . GLY A 1 198 ? 0.039 19.258 -17.834 1.00 71.50 198 GLY A CA 1
ATOM 1647 C C . GLY A 1 198 ? -0.162 20.020 -16.521 1.00 71.50 198 GLY A C 1
ATOM 1648 O O . GLY A 1 198 ? 0.310 19.593 -15.467 1.00 71.50 198 GLY A O 1
ATOM 1649 N N . GLU A 1 199 ? -0.877 21.150 -16.568 1.00 64.50 199 GLU A N 1
ATOM 1650 C CA . GLU A 1 199 ? -1.301 21.866 -15.357 1.00 64.50 199 GLU A CA 1
ATOM 1651 C C . GLU A 1 199 ? -2.353 21.046 -14.597 1.00 64.50 199 GLU A C 1
ATOM 1653 O O . GLU A 1 199 ? -3.545 21.115 -14.881 1.00 64.50 199 GLU A O 1
ATOM 1658 N N . THR A 1 200 ? -1.933 20.283 -13.593 1.00 62.72 200 THR A N 1
ATOM 1659 C CA . THR A 1 200 ? -2.855 19.547 -12.724 1.00 62.72 200 THR A CA 1
ATOM 1660 C C . THR A 1 200 ? -3.128 20.369 -11.467 1.00 62.72 200 THR A C 1
ATOM 1662 O O . THR A 1 200 ? -2.284 20.440 -10.577 1.00 62.72 200 THR A O 1
ATOM 1665 N N . LYS A 1 201 ? -4.286 21.037 -11.405 1.00 56.50 201 LYS A N 1
ATOM 1666 C CA . LYS A 1 201 ? -4.635 21.972 -10.313 1.00 56.50 201 LYS A CA 1
ATOM 1667 C C . LYS A 1 201 ? -5.524 21.379 -9.212 1.00 56.50 201 LYS A C 1
ATOM 1669 O O . LYS A 1 201 ? -5.829 22.084 -8.255 1.00 56.50 201 LYS A O 1
ATOM 1674 N N . THR A 1 202 ? -5.949 20.121 -9.318 1.00 62.00 202 THR A N 1
ATOM 1675 C CA . THR A 1 202 ? -6.929 19.527 -8.392 1.00 62.00 202 THR A CA 1
ATOM 1676 C C . THR A 1 202 ? -6.630 18.069 -8.069 1.00 62.00 202 THR A C 1
ATOM 1678 O O . THR A 1 202 ? -6.202 17.322 -8.950 1.00 62.00 202 THR A O 1
ATOM 1681 N N . ALA A 1 203 ? -6.931 17.669 -6.829 1.00 69.50 203 ALA A N 1
ATOM 1682 C CA . ALA A 1 203 ? -7.003 16.271 -6.417 1.00 69.50 203 ALA A CA 1
ATOM 1683 C C . ALA A 1 203 ? -7.988 15.505 -7.319 1.00 69.50 203 ALA A C 1
ATOM 1685 O O . ALA A 1 203 ? -9.110 15.965 -7.560 1.00 69.50 203 ALA A O 1
ATOM 1686 N N . ASP A 1 204 ? -7.544 14.363 -7.840 1.00 78.50 204 ASP A N 1
ATOM 1687 C CA . ASP A 1 204 ? -8.341 13.465 -8.674 1.00 78.50 204 ASP A CA 1
ATOM 1688 C C . ASP A 1 204 ? -8.734 12.238 -7.835 1.00 78.50 204 ASP A C 1
ATOM 1690 O O . ASP A 1 204 ? -7.910 11.335 -7.677 1.00 78.50 204 ASP A O 1
ATOM 1694 N N . PRO A 1 205 ? -9.976 12.164 -7.319 1.00 76.94 205 PRO A N 1
ATOM 1695 C CA . PRO A 1 205 ? -10.402 11.054 -6.465 1.00 76.94 205 PRO A CA 1
ATOM 1696 C C . PRO A 1 205 ? -10.453 9.712 -7.215 1.00 76.94 205 PRO A C 1
ATOM 1698 O O . PRO A 1 205 ? -10.560 8.653 -6.601 1.00 76.94 205 PRO A O 1
ATOM 1701 N N . THR A 1 206 ? -10.364 9.731 -8.550 1.00 84.81 206 THR A N 1
ATOM 1702 C CA . THR A 1 206 ? -10.393 8.528 -9.391 1.00 84.81 206 THR A CA 1
ATOM 1703 C C . THR A 1 206 ? -9.008 7.940 -9.647 1.00 84.81 206 THR A C 1
ATOM 1705 O O . THR A 1 206 ? -8.905 6.857 -10.221 1.00 84.81 206 THR A O 1
ATOM 1708 N N . ILE A 1 207 ? -7.934 8.614 -9.219 1.00 90.00 207 ILE A N 1
ATOM 1709 C CA . ILE A 1 207 ? -6.561 8.240 -9.571 1.00 90.00 207 ILE A CA 1
ATOM 1710 C C . ILE A 1 207 ? -6.187 6.824 -9.129 1.00 90.00 207 ILE A C 1
ATOM 1712 O O . ILE A 1 207 ? -5.560 6.096 -9.891 1.00 90.00 207 ILE A O 1
ATOM 1716 N N . LEU A 1 208 ? -6.618 6.394 -7.940 1.00 90.88 208 LEU A N 1
ATOM 1717 C CA . LEU A 1 208 ? -6.342 5.042 -7.462 1.00 90.88 208 LEU A CA 1
ATOM 1718 C C . LEU A 1 208 ? -7.054 3.985 -8.324 1.00 90.88 208 LEU A C 1
ATOM 1720 O O . LEU A 1 208 ? -6.451 2.966 -8.651 1.00 90.88 208 LEU A O 1
ATOM 1724 N N . GLN A 1 209 ? -8.295 4.246 -8.753 1.00 90.56 209 GLN A N 1
ATOM 1725 C CA . GLN A 1 209 ? -9.027 3.347 -9.652 1.00 90.56 209 GLN A CA 1
ATOM 1726 C C . GLN A 1 209 ? -8.361 3.293 -11.031 1.00 90.56 209 GLN A C 1
ATOM 1728 O O . GLN A 1 209 ? -8.042 2.206 -11.502 1.00 90.56 209 GLN A O 1
ATOM 1733 N N . LYS A 1 210 ? -8.038 4.457 -11.617 1.00 92.25 210 LYS A N 1
ATOM 1734 C CA . LYS A 1 210 ? -7.258 4.553 -12.865 1.00 92.25 210 LYS A CA 1
ATOM 1735 C C . LYS A 1 210 ? -5.951 3.769 -12.771 1.00 92.25 210 LYS A C 1
ATOM 1737 O O . LYS A 1 210 ? -5.573 3.084 -13.712 1.00 92.25 210 LYS A O 1
ATOM 1742 N N . SER A 1 211 ? -5.278 3.834 -11.623 1.00 95.38 211 SER A N 1
ATOM 1743 C CA . SER A 1 211 ? -4.043 3.098 -11.376 1.00 95.38 211 SER A CA 1
ATOM 1744 C C . SER A 1 211 ? -4.212 1.586 -11.354 1.00 95.38 211 SER A C 1
ATOM 1746 O O . SER A 1 211 ? -3.333 0.874 -11.840 1.00 95.38 211 SER A O 1
ATOM 1748 N N . ILE A 1 212 ? -5.310 1.093 -10.782 1.00 94.81 212 ILE A N 1
ATOM 1749 C CA . ILE A 1 212 ? -5.644 -0.333 -10.770 1.00 94.81 212 ILE A CA 1
ATOM 1750 C C . ILE A 1 212 ? -5.979 -0.800 -12.188 1.00 94.81 212 ILE A C 1
ATOM 1752 O O . ILE A 1 212 ? -5.444 -1.814 -12.639 1.00 94.81 212 ILE A O 1
ATOM 1756 N N . ASP A 1 213 ? -6.814 -0.039 -12.894 1.00 94.19 213 ASP A N 1
ATOM 1757 C CA . ASP A 1 213 ? -7.243 -0.345 -14.259 1.00 94.19 213 ASP A CA 1
ATOM 1758 C C . ASP A 1 213 ? -6.057 -0.354 -15.223 1.00 94.19 213 ASP A C 1
ATOM 1760 O O . ASP A 1 213 ? -5.891 -1.311 -15.969 1.00 94.19 213 ASP A O 1
ATOM 1764 N N . PHE A 1 214 ? -5.141 0.609 -15.096 1.00 95.69 214 PHE A N 1
ATOM 1765 C CA . PHE A 1 214 ? -3.913 0.648 -15.884 1.00 95.69 214 PHE A CA 1
ATOM 1766 C C . PHE A 1 214 ? -3.103 -0.650 -15.773 1.00 95.69 214 PHE A C 1
ATOM 1768 O O . PHE A 1 214 ? -2.676 -1.195 -16.785 1.00 95.69 214 PHE A O 1
ATOM 1775 N N . VAL A 1 215 ? -2.922 -1.191 -14.560 1.00 96.06 215 VAL A N 1
ATOM 1776 C CA . VAL A 1 215 ? -2.212 -2.472 -14.386 1.00 96.06 215 VAL A CA 1
ATOM 1777 C C . VAL A 1 215 ? -3.031 -3.636 -14.949 1.00 96.06 215 VAL A C 1
ATOM 1779 O O . VAL A 1 215 ? -2.454 -4.562 -15.523 1.00 96.06 215 VAL A O 1
ATOM 1782 N N . ASN A 1 216 ? -4.359 -3.613 -14.797 1.00 94.75 216 ASN A N 1
ATOM 1783 C CA . ASN A 1 216 ? -5.251 -4.648 -15.327 1.00 94.75 216 ASN A CA 1
ATOM 1784 C C . ASN A 1 216 ? -5.221 -4.719 -16.858 1.00 94.75 216 ASN A C 1
ATOM 1786 O O . ASN A 1 216 ? -5.161 -5.825 -17.399 1.00 94.75 216 ASN A O 1
ATOM 1790 N N . ASP A 1 217 ? -5.215 -3.569 -17.535 1.00 92.88 217 ASP A N 1
ATOM 1791 C CA . ASP A 1 217 ? -5.307 -3.442 -18.996 1.00 92.88 217 ASP A CA 1
ATOM 1792 C C . ASP A 1 217 ? -4.188 -4.184 -19.733 1.00 92.88 217 ASP A C 1
ATOM 1794 O O . ASP A 1 217 ? -4.348 -4.591 -20.884 1.00 92.88 217 ASP A O 1
ATOM 1798 N N . HIS A 1 218 ? -3.070 -4.433 -19.051 1.00 90.12 218 HIS A N 1
ATOM 1799 C CA . HIS A 1 218 ? -1.942 -5.180 -19.589 1.00 90.12 218 HIS A CA 1
ATOM 1800 C C . HIS A 1 218 ? -1.533 -6.394 -18.737 1.00 90.12 218 HIS A C 1
ATOM 1802 O O . HIS A 1 218 ? -0.399 -6.871 -18.834 1.00 90.12 218 HIS A O 1
ATOM 1808 N N . GLY A 1 219 ? -2.423 -6.891 -17.868 1.00 89.00 219 GLY A N 1
ATOM 1809 C CA . GLY A 1 219 ? -2.160 -8.066 -17.026 1.00 89.00 219 GLY A CA 1
ATOM 1810 C C . GLY A 1 219 ? -0.928 -7.911 -16.126 1.00 89.00 219 GLY A C 1
ATOM 1811 O O . GLY A 1 219 ? -0.179 -8.861 -15.912 1.00 89.00 219 GLY A O 1
ATOM 1812 N N . GLY A 1 220 ? -0.674 -6.696 -15.640 1.00 90.12 220 GLY A N 1
ATOM 1813 C CA . GLY A 1 220 ? 0.562 -6.316 -14.965 1.00 90.12 220 GLY A CA 1
ATOM 1814 C C . GLY A 1 220 ? 0.714 -6.802 -13.524 1.00 90.12 220 GLY A C 1
ATOM 1815 O O . GLY A 1 220 ? 1.787 -6.596 -12.953 1.00 90.12 220 GLY A O 1
ATOM 1816 N N . TRP A 1 221 ? -0.300 -7.445 -12.938 1.00 95.19 221 TRP A N 1
ATOM 1817 C CA . TRP A 1 221 ? -0.213 -8.072 -11.616 1.00 95.19 221 TRP A CA 1
ATOM 1818 C C . TRP A 1 221 ? 0.565 -9.383 -11.703 1.00 95.19 221 TRP A C 1
ATOM 1820 O O . TRP A 1 221 ? -0.000 -10.453 -11.913 1.00 95.19 221 TRP A O 1
ATOM 1830 N N . THR A 1 222 ? 1.884 -9.287 -11.584 1.00 93.62 222 THR A N 1
ATOM 1831 C CA . THR A 1 222 ? 2.781 -10.433 -11.783 1.00 93.62 222 THR A CA 1
ATOM 1832 C C . THR A 1 222 ? 3.068 -11.222 -10.513 1.00 93.62 222 THR A C 1
ATOM 1834 O O . THR A 1 222 ? 3.473 -12.375 -10.592 1.00 93.62 222 THR A O 1
ATOM 1837 N N . ASP A 1 223 ? 2.796 -10.617 -9.360 1.00 96.00 223 ASP A N 1
ATOM 1838 C CA . ASP A 1 223 ? 2.808 -11.231 -8.037 1.00 96.00 223 ASP A CA 1
ATOM 1839 C C . ASP A 1 223 ? 1.645 -10.655 -7.214 1.00 96.00 223 ASP A C 1
ATOM 1841 O O . ASP A 1 223 ? 0.787 -9.929 -7.724 1.00 96.00 223 ASP A O 1
ATOM 1845 N N . THR A 1 224 ? 1.611 -10.954 -5.915 1.00 96.25 224 THR A N 1
ATOM 1846 C CA . THR A 1 224 ? 0.629 -10.361 -5.002 1.00 96.25 224 THR A CA 1
ATOM 1847 C C . THR A 1 224 ? 1.056 -8.948 -4.624 1.00 96.25 224 THR A C 1
ATOM 1849 O O . THR A 1 224 ? 1.917 -8.767 -3.766 1.00 96.25 224 THR A O 1
ATOM 1852 N N . TYR A 1 225 ? 0.438 -7.949 -5.248 1.00 97.69 225 TYR A N 1
ATOM 1853 C CA . TYR A 1 225 ? 0.611 -6.543 -4.894 1.00 97.69 225 TYR A CA 1
ATOM 1854 C C . TYR A 1 225 ? -0.652 -5.999 -4.226 1.00 97.69 225 TYR A C 1
ATOM 1856 O O . TYR A 1 225 ? -1.765 -6.284 -4.665 1.00 97.69 225 TYR A O 1
ATOM 1864 N N . TYR A 1 226 ? -0.477 -5.179 -3.193 1.00 95.75 226 TYR A N 1
ATOM 1865 C CA . TYR A 1 226 ? -1.564 -4.437 -2.556 1.00 95.75 226 TYR A CA 1
ATOM 1866 C C . TYR A 1 226 ? -1.304 -2.937 -2.615 1.00 95.75 226 TYR A C 1
ATOM 1868 O O . TYR A 1 226 ? -0.156 -2.498 -2.700 1.00 95.75 226 TYR A O 1
ATOM 1876 N N . PHE A 1 227 ? -2.377 -2.148 -2.565 1.00 95.12 227 PHE A N 1
ATOM 1877 C CA . PHE A 1 227 ? -2.284 -0.703 -2.381 1.00 95.12 227 PHE A CA 1
ATOM 1878 C C . PHE A 1 227 ? -1.457 -0.390 -1.129 1.00 95.12 227 PHE A C 1
ATOM 1880 O O . PHE A 1 227 ? -1.658 -1.013 -0.088 1.00 95.12 227 PHE A O 1
ATOM 1887 N N . ASN A 1 228 ? -0.517 0.545 -1.252 1.00 94.88 228 ASN A N 1
ATOM 1888 C CA . ASN A 1 228 ? 0.359 0.955 -0.159 1.00 94.88 228 ASN A CA 1
ATOM 1889 C C . ASN A 1 228 ? 0.252 2.449 0.140 1.00 94.88 228 ASN A C 1
ATOM 1891 O O . ASN A 1 228 ? 0.298 2.812 1.305 1.00 94.88 228 ASN A O 1
ATOM 1895 N N . GLN A 1 229 ? 0.187 3.302 -0.887 1.00 93.69 229 GLN A N 1
ATOM 1896 C CA . GLN A 1 229 ? 0.175 4.751 -0.688 1.00 93.69 229 GLN A CA 1
ATOM 1897 C C . GLN A 1 229 ? -0.457 5.490 -1.870 1.00 93.69 229 GLN A C 1
ATOM 1899 O O . GLN A 1 229 ? -0.234 5.108 -3.027 1.00 93.69 229 GLN A O 1
ATOM 1904 N N . LEU A 1 230 ? -1.163 6.578 -1.568 1.00 91.62 230 LEU A N 1
ATOM 1905 C CA . LEU A 1 230 ? -1.642 7.590 -2.498 1.00 91.62 230 LEU A CA 1
ATOM 1906 C C . LEU A 1 230 ? -1.122 8.972 -2.068 1.00 91.62 230 LEU A C 1
ATOM 1908 O O . LEU A 1 230 ? -1.587 9.559 -1.101 1.00 91.62 230 LEU A O 1
ATOM 1912 N N . ASP A 1 231 ? -0.193 9.536 -2.836 1.00 90.00 231 ASP A N 1
ATOM 1913 C CA . ASP A 1 231 ? 0.151 10.956 -2.736 1.00 90.00 231 ASP A CA 1
ATOM 1914 C C . ASP A 1 231 ? -0.687 11.730 -3.757 1.00 90.00 231 ASP A C 1
ATOM 1916 O O . ASP A 1 231 ? -0.388 11.731 -4.954 1.00 90.00 231 ASP A O 1
ATOM 1920 N N . GLU A 1 232 ? -1.763 12.368 -3.293 1.00 85.06 232 GLU A N 1
ATOM 1921 C CA . GLU A 1 232 ? -2.675 13.128 -4.154 1.00 85.06 232 GLU A CA 1
ATOM 1922 C C . GLU A 1 232 ? -2.014 14.350 -4.799 1.00 85.06 232 GLU A C 1
ATOM 1924 O O . GLU A 1 232 ? -2.307 14.665 -5.954 1.00 85.06 232 GLU A O 1
ATOM 1929 N N . ASN A 1 233 ? -1.097 15.015 -4.087 1.00 85.25 233 ASN A N 1
ATOM 1930 C CA . ASN A 1 233 ? -0.407 16.205 -4.586 1.00 85.25 233 ASN A CA 1
ATOM 1931 C C . ASN A 1 233 ? 0.575 15.833 -5.697 1.00 85.25 233 ASN A C 1
ATOM 1933 O O . ASN A 1 233 ? 0.612 16.471 -6.749 1.00 85.25 233 ASN A O 1
ATOM 1937 N N . GLY A 1 234 ? 1.357 14.776 -5.468 1.00 88.94 234 GLY A N 1
ATOM 1938 C CA . GLY A 1 234 ? 2.263 14.201 -6.457 1.00 88.94 234 GLY A CA 1
ATOM 1939 C C . GLY A 1 234 ? 1.565 13.333 -7.504 1.00 88.94 234 GLY A C 1
ATOM 1940 O O . GLY A 1 234 ? 2.231 12.864 -8.428 1.00 88.94 234 GLY A O 1
ATOM 1941 N N . ARG A 1 235 ? 0.250 13.097 -7.363 1.00 91.56 235 ARG A N 1
ATOM 1942 C CA . ARG A 1 235 ? -0.545 12.161 -8.176 1.00 91.56 235 ARG A CA 1
ATOM 1943 C C . ARG A 1 235 ? 0.152 10.808 -8.328 1.00 91.56 235 ARG A C 1
ATOM 1945 O O . ARG A 1 235 ? 0.226 10.246 -9.425 1.00 91.56 235 ARG A O 1
ATOM 1952 N N . LYS A 1 236 ? 0.710 10.316 -7.222 1.00 94.31 236 LYS A N 1
ATOM 1953 C CA . LYS A 1 236 ? 1.535 9.113 -7.172 1.00 94.31 236 LYS A CA 1
ATOM 1954 C C . LYS A 1 236 ? 0.804 8.007 -6.427 1.00 94.31 236 LYS A C 1
ATOM 1956 O O . LYS A 1 236 ? 0.475 8.157 -5.255 1.00 94.31 236 LYS A O 1
ATOM 1961 N N . VAL A 1 237 ? 0.627 6.869 -7.087 1.00 96.25 237 VAL A N 1
ATOM 1962 C CA . VAL A 1 237 ? 0.081 5.649 -6.484 1.00 96.25 237 VAL A CA 1
ATOM 1963 C C . VAL A 1 237 ? 1.192 4.617 -6.383 1.00 96.25 237 VAL A C 1
ATOM 1965 O O . VAL A 1 237 ? 1.922 4.379 -7.346 1.00 96.25 237 VAL A O 1
ATOM 1968 N N . THR A 1 238 ? 1.324 4.005 -5.210 1.00 97.31 238 THR A N 1
ATOM 1969 C CA . THR A 1 238 ? 2.292 2.934 -4.963 1.00 97.31 238 THR A CA 1
ATOM 1970 C C . THR A 1 238 ? 1.558 1.666 -4.556 1.00 97.31 238 THR A C 1
ATOM 1972 O O . THR A 1 238 ? 0.804 1.663 -3.581 1.00 97.31 238 THR A O 1
ATOM 1975 N N . PHE A 1 239 ? 1.816 0.577 -5.275 1.00 98.19 239 PHE A N 1
ATOM 1976 C CA . PHE A 1 239 ? 1.442 -0.774 -4.875 1.00 98.19 239 PHE A CA 1
ATOM 1977 C C . PHE A 1 239 ? 2.687 -1.515 -4.409 1.00 98.19 239 PHE A C 1
ATOM 1979 O O . PHE A 1 239 ? 3.729 -1.451 -5.058 1.00 98.19 239 PHE A O 1
ATOM 1986 N N . ARG A 1 240 ? 2.585 -2.244 -3.304 1.00 97.94 240 ARG A N 1
ATOM 1987 C CA . ARG A 1 240 ? 3.701 -2.974 -2.706 1.00 97.94 240 ARG A CA 1
ATOM 1988 C C . ARG A 1 240 ? 3.499 -4.472 -2.835 1.00 97.94 240 ARG A C 1
ATOM 1990 O O . ARG A 1 240 ? 2.385 -4.960 -2.671 1.00 97.94 240 ARG A O 1
ATOM 1997 N N . LEU A 1 241 ? 4.584 -5.181 -3.115 1.00 98.19 241 LEU A N 1
ATOM 1998 C CA . LEU A 1 241 ? 4.657 -6.635 -3.136 1.00 98.19 241 LEU A CA 1
ATOM 1999 C C . LEU A 1 241 ? 4.430 -7.194 -1.727 1.00 98.19 241 LEU A C 1
ATOM 2001 O O . LEU A 1 241 ? 4.976 -6.676 -0.755 1.00 98.19 241 LEU A O 1
ATOM 2005 N N . PHE A 1 242 ? 3.660 -8.270 -1.616 1.00 97.50 242 PHE A N 1
ATOM 2006 C CA . PHE A 1 242 ? 3.439 -8.999 -0.372 1.00 97.50 242 PHE A CA 1
ATOM 2007 C C . PHE A 1 242 ? 3.841 -10.463 -0.525 1.00 97.50 242 PHE A C 1
ATOM 2009 O O . PHE A 1 242 ? 3.512 -11.118 -1.512 1.00 97.50 242 PHE A O 1
ATOM 2016 N N . ALA A 1 243 ? 4.492 -10.997 0.506 1.00 95.19 243 ALA A N 1
ATOM 2017 C CA . ALA A 1 243 ? 4.844 -12.406 0.613 1.00 95.19 243 ALA A CA 1
ATOM 2018 C C . ALA A 1 243 ? 4.377 -12.942 1.969 1.00 95.19 243 ALA A C 1
ATOM 2020 O O . ALA A 1 243 ? 4.614 -12.324 3.006 1.00 95.19 243 ALA A O 1
ATOM 2021 N N . ASN A 1 244 ? 3.675 -14.079 1.972 1.00 92.00 244 ASN A N 1
AT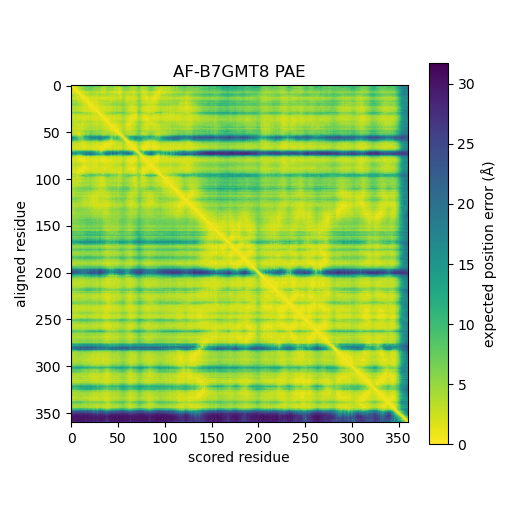OM 2022 C CA . ASN A 1 244 ? 3.100 -14.691 3.180 1.00 92.00 244 ASN A CA 1
ATOM 2023 C C . ASN A 1 244 ? 2.286 -13.721 4.065 1.00 92.00 244 ASN A C 1
ATOM 2025 O O . ASN A 1 244 ? 2.278 -13.848 5.286 1.00 92.00 244 ASN A O 1
ATOM 2029 N N . GLY A 1 245 ? 1.594 -12.757 3.450 1.00 93.25 245 GLY A N 1
ATOM 2030 C CA . GLY A 1 245 ? 0.770 -11.772 4.159 1.00 93.25 245 GLY A CA 1
ATOM 2031 C C . GLY A 1 245 ? 1.532 -10.576 4.736 1.00 93.25 245 GLY A C 1
ATOM 2032 O O . GLY A 1 245 ? 0.904 -9.736 5.373 1.00 93.25 245 GLY A O 1
ATOM 2033 N N . TYR A 1 246 ? 2.839 -10.460 4.485 1.00 96.69 246 TYR A N 1
ATOM 2034 C CA . TYR A 1 246 ? 3.672 -9.351 4.951 1.00 96.69 246 TYR A CA 1
ATOM 2035 C C . TYR A 1 246 ? 4.185 -8.492 3.784 1.00 96.69 246 TYR A C 1
ATOM 2037 O O . TYR A 1 246 ? 4.494 -9.049 2.724 1.00 96.69 246 TYR A O 1
ATOM 2045 N N . PRO A 1 247 ? 4.305 -7.161 3.963 1.00 97.81 247 PRO A N 1
ATOM 2046 C CA . PRO A 1 247 ? 4.860 -6.273 2.949 1.00 97.81 247 PRO A CA 1
ATOM 2047 C C . PRO A 1 247 ? 6.328 -6.601 2.678 1.00 97.81 247 PRO A C 1
ATOM 2049 O O . PRO A 1 247 ? 7.090 -6.932 3.590 1.00 97.81 247 PRO A O 1
ATOM 2052 N N . VAL A 1 248 ? 6.731 -6.483 1.418 1.00 98.19 248 VAL A N 1
ATOM 2053 C CA . VAL A 1 248 ? 8.114 -6.640 0.978 1.00 98.19 248 VAL A CA 1
ATOM 2054 C C . VAL A 1 248 ? 8.710 -5.262 0.706 1.00 98.19 248 VAL A C 1
ATOM 2056 O O . VAL A 1 248 ? 8.099 -4.411 0.065 1.00 98.19 248 VAL A O 1
ATOM 2059 N N . PHE A 1 249 ? 9.924 -5.051 1.191 1.00 97.50 249 PHE A N 1
ATOM 2060 C CA . PHE A 1 249 ? 10.669 -3.810 1.107 1.00 97.50 249 PHE A CA 1
ATOM 2061 C C . PHE A 1 249 ? 11.952 -4.024 0.320 1.00 97.50 249 PHE A C 1
ATOM 2063 O O . PHE A 1 249 ? 12.629 -5.042 0.454 1.00 97.50 249 PHE A O 1
ATOM 2070 N N . ASN A 1 250 ? 12.326 -3.032 -0.479 1.00 95.19 250 ASN A N 1
ATOM 2071 C CA . ASN A 1 250 ? 13.593 -3.038 -1.186 1.00 95.19 250 ASN A CA 1
ATOM 2072 C C . ASN A 1 250 ? 14.058 -1.605 -1.441 1.00 95.19 250 ASN A C 1
ATOM 2074 O O . ASN A 1 250 ? 13.308 -0.793 -1.974 1.00 95.19 250 ASN A O 1
ATOM 2078 N N . ARG A 1 251 ? 15.321 -1.314 -1.120 1.00 88.31 251 ARG A N 1
ATOM 2079 C CA . ARG A 1 251 ? 15.914 0.025 -1.274 1.00 88.31 251 ARG A CA 1
ATOM 2080 C C . ARG A 1 251 ? 15.992 0.534 -2.718 1.00 88.31 251 ARG A C 1
ATOM 2082 O O . ARG A 1 251 ? 16.165 1.728 -2.923 1.00 88.31 251 ARG A O 1
ATOM 2089 N N . TYR A 1 252 ? 15.901 -0.356 -3.704 1.00 88.62 252 TYR A N 1
ATOM 2090 C CA . TYR A 1 252 ? 15.978 -0.018 -5.124 1.00 88.62 252 TYR A CA 1
ATOM 2091 C C . TYR A 1 252 ? 14.606 -0.020 -5.811 1.00 88.62 252 TYR A C 1
ATOM 2093 O O . TYR A 1 252 ? 14.543 0.259 -6.999 1.00 88.62 252 TYR A O 1
ATOM 2101 N N . GLY A 1 253 ? 13.512 -0.316 -5.100 1.00 92.12 253 GLY A N 1
ATOM 2102 C CA . GLY A 1 253 ? 12.165 -0.363 -5.682 1.00 92.12 253 GLY A CA 1
ATOM 2103 C C . GLY A 1 253 ? 11.777 -1.710 -6.303 1.00 92.12 253 GLY A C 1
ATOM 2104 O O . GLY A 1 253 ? 10.736 -1.803 -6.945 1.00 92.12 253 GLY A O 1
ATOM 2105 N N . MET A 1 254 ? 12.547 -2.786 -6.080 1.00 94.94 254 MET A N 1
ATOM 2106 C CA . MET A 1 254 ? 12.234 -4.139 -6.591 1.00 94.94 254 MET A CA 1
ATOM 2107 C C . MET A 1 254 ? 10.978 -4.779 -5.968 1.00 94.94 254 MET A C 1
ATOM 2109 O O . MET A 1 254 ? 10.624 -5.902 -6.311 1.00 94.94 254 MET A O 1
ATOM 2113 N N . ALA A 1 255 ? 10.324 -4.099 -5.030 1.00 96.81 255 ALA A N 1
ATOM 2114 C CA . ALA A 1 255 ? 9.153 -4.592 -4.316 1.00 96.81 255 ALA A CA 1
ATOM 2115 C C . ALA A 1 255 ? 7.924 -3.691 -4.516 1.00 96.81 255 ALA A C 1
ATOM 2117 O O . ALA A 1 255 ? 6.953 -3.807 -3.772 1.00 96.81 255 ALA A O 1
ATOM 2118 N N . GLU A 1 256 ? 7.955 -2.774 -5.488 1.00 97.62 256 GLU A N 1
ATOM 2119 C CA . GLU A 1 256 ? 6.914 -1.759 -5.657 1.00 97.62 256 GLU A CA 1
ATOM 2120 C C . GLU A 1 256 ? 6.574 -1.527 -7.128 1.00 97.62 256 GLU A C 1
ATOM 2122 O O . GLU A 1 256 ? 7.456 -1.442 -7.978 1.00 97.62 256 GLU A O 1
ATOM 2127 N N . ILE A 1 257 ? 5.283 -1.376 -7.414 1.00 98.38 257 ILE A N 1
ATOM 2128 C CA . ILE A 1 257 ? 4.783 -0.801 -8.660 1.00 98.38 257 ILE A CA 1
ATOM 2129 C C . ILE A 1 257 ? 4.406 0.646 -8.353 1.00 98.38 257 ILE A C 1
ATOM 2131 O O . ILE A 1 257 ? 3.529 0.899 -7.527 1.00 98.38 257 ILE A O 1
ATOM 2135 N N . VAL A 1 258 ? 5.064 1.591 -9.014 1.00 98.25 258 VAL A N 1
ATOM 2136 C CA . VAL A 1 258 ? 4.888 3.027 -8.791 1.00 98.25 258 VAL A CA 1
ATOM 2137 C C . VAL A 1 258 ? 4.345 3.670 -10.055 1.00 98.25 258 VAL A C 1
ATOM 2139 O O . VAL A 1 258 ? 4.889 3.486 -11.142 1.00 98.25 258 VAL A O 1
ATOM 2142 N N . GLN A 1 259 ? 3.285 4.455 -9.905 1.00 98.06 259 GLN A N 1
ATOM 2143 C CA . GLN A 1 259 ? 2.659 5.203 -10.987 1.00 98.06 259 GLN A CA 1
ATOM 2144 C C . GLN A 1 259 ? 2.586 6.679 -10.624 1.00 98.06 259 GLN A C 1
ATOM 2146 O O . GLN A 1 259 ? 2.231 7.008 -9.496 1.00 98.06 259 GLN A O 1
ATOM 2151 N N . ILE A 1 260 ? 2.895 7.560 -11.573 1.00 96.81 260 ILE A N 1
ATOM 2152 C CA . ILE A 1 260 ? 2.715 9.012 -11.449 1.00 96.81 260 ILE A CA 1
ATOM 2153 C C . ILE A 1 260 ? 1.872 9.480 -12.626 1.00 96.81 260 ILE A C 1
ATOM 2155 O O . ILE A 1 260 ? 2.244 9.233 -13.775 1.00 96.81 260 ILE A O 1
ATOM 2159 N N . TRP A 1 261 ? 0.773 10.176 -12.350 1.00 94.88 261 TRP A N 1
ATOM 2160 C CA . TRP A 1 261 ? -0.215 10.551 -13.359 1.00 94.88 261 TRP A CA 1
ATOM 2161 C C . TRP A 1 261 ? -0.191 12.030 -13.725 1.00 94.88 261 TRP A C 1
ATOM 2163 O O . TRP A 1 261 ? -0.064 12.905 -12.870 1.00 94.88 261 TRP A O 1
ATOM 2173 N N . GLY A 1 262 ? -0.384 12.292 -15.017 1.00 92.19 262 GLY A N 1
ATOM 2174 C CA . GLY A 1 262 ? -0.868 13.571 -15.519 1.00 92.19 262 GLY A CA 1
ATOM 2175 C C . GLY A 1 262 ? -2.386 13.636 -15.407 1.00 92.19 262 GLY A C 1
ATOM 2176 O O . GLY A 1 262 ? -2.993 12.891 -14.646 1.00 92.19 262 GLY A O 1
ATOM 2177 N N . GLU A 1 263 ? -3.032 14.510 -16.176 1.00 86.38 263 GLU A N 1
ATOM 2178 C CA . GLU A 1 263 ? -4.495 14.638 -16.132 1.00 86.38 263 GLU A CA 1
ATOM 2179 C C . GLU A 1 263 ? -5.217 13.355 -16.571 1.00 86.38 263 GLU A C 1
ATOM 2181 O O . GLU A 1 263 ? -6.058 12.837 -15.830 1.00 86.38 263 GLU A O 1
ATOM 2186 N N . ASN A 1 264 ? -4.826 12.828 -17.735 1.00 85.56 264 ASN A N 1
ATOM 2187 C CA . ASN A 1 264 ? -5.477 11.691 -18.392 1.00 85.56 264 ASN A CA 1
ATOM 2188 C C . ASN A 1 264 ? -4.528 10.525 -18.697 1.00 85.56 264 ASN A C 1
ATOM 2190 O O . ASN A 1 264 ? -4.984 9.400 -18.863 1.00 85.56 264 ASN A O 1
ATOM 2194 N N . GLU A 1 265 ? -3.222 10.780 -18.768 1.00 91.62 265 GLU A N 1
ATOM 2195 C CA . GLU A 1 265 ? -2.214 9.783 -19.131 1.00 91.62 265 GLU A CA 1
ATOM 2196 C C . GLU A 1 265 ? -1.190 9.610 -18.009 1.00 91.62 265 GLU A C 1
ATOM 2198 O O . GLU A 1 265 ? -0.902 10.540 -17.246 1.00 91.62 265 GLU A O 1
ATOM 2203 N N . ILE A 1 266 ? -0.612 8.414 -17.922 1.00 95.06 266 ILE A N 1
ATOM 2204 C CA . ILE A 1 266 ? 0.481 8.135 -16.997 1.00 95.06 266 ILE A CA 1
ATOM 2205 C C . ILE A 1 266 ? 1.749 8.871 -17.455 1.00 95.06 266 ILE A C 1
ATOM 2207 O O . ILE A 1 266 ? 2.114 8.823 -18.629 1.00 95.06 266 ILE A O 1
ATOM 2211 N N . ILE A 1 267 ? 2.418 9.564 -16.531 1.00 96.38 267 ILE A N 1
ATOM 2212 C CA . ILE A 1 267 ? 3.702 10.239 -16.771 1.00 96.38 267 ILE A CA 1
ATOM 2213 C C . ILE A 1 267 ? 4.850 9.282 -16.488 1.00 96.38 267 ILE A C 1
ATOM 2215 O O . ILE A 1 267 ? 5.777 9.220 -17.285 1.00 96.38 267 ILE A O 1
ATOM 2219 N N . ASN A 1 268 ? 4.814 8.574 -15.353 1.00 97.44 268 ASN A N 1
ATOM 2220 C CA . ASN A 1 268 ? 5.829 7.583 -15.000 1.00 97.44 268 ASN A CA 1
ATOM 2221 C C . ASN A 1 268 ? 5.182 6.276 -14.560 1.00 97.44 268 ASN A C 1
ATOM 2223 O O . ASN A 1 268 ? 4.252 6.289 -13.754 1.00 97.44 268 ASN A O 1
ATOM 2227 N N . TYR A 1 269 ? 5.745 5.165 -15.017 1.00 97.94 269 TYR A N 1
ATOM 2228 C CA . TYR A 1 269 ? 5.425 3.826 -14.547 1.00 97.94 269 TYR A CA 1
ATOM 2229 C C . TYR A 1 269 ? 6.716 3.079 -14.241 1.00 97.94 269 TYR A C 1
ATOM 2231 O O . TYR A 1 269 ? 7.509 2.826 -15.143 1.00 97.94 269 TYR A O 1
ATOM 2239 N N . GLN A 1 270 ? 6.933 2.732 -12.976 1.00 98.00 270 GLN A N 1
ATOM 2240 C CA . GLN A 1 270 ? 8.080 1.943 -12.545 1.00 98.00 270 GLN A CA 1
ATOM 2241 C C . GLN A 1 270 ? 7.606 0.629 -11.937 1.00 98.00 270 GLN A C 1
ATOM 2243 O O . GLN A 1 270 ? 6.677 0.618 -11.129 1.00 98.00 270 GLN A O 1
ATOM 2248 N N . ARG A 1 271 ? 8.256 -0.479 -12.292 1.00 97.62 271 ARG A N 1
ATOM 2249 C CA . ARG A 1 271 ? 7.932 -1.797 -11.735 1.00 97.62 271 ARG A CA 1
ATOM 2250 C C . ARG A 1 271 ? 9.118 -2.766 -11.775 1.00 97.62 271 ARG A C 1
ATOM 2252 O O . ARG A 1 271 ? 10.032 -2.569 -12.578 1.00 97.62 271 ARG A O 1
ATOM 2259 N N . PRO A 1 272 ? 9.072 -3.865 -11.005 1.00 96.62 272 PRO A N 1
ATOM 2260 C CA . PRO A 1 272 ? 9.997 -4.977 -11.165 1.00 96.62 272 PRO A CA 1
ATOM 2261 C C . PRO A 1 272 ? 9.746 -5.734 -12.476 1.00 96.62 272 PRO A C 1
ATOM 2263 O O . PRO A 1 272 ? 8.601 -5.880 -12.921 1.00 96.62 272 PRO A O 1
ATOM 2266 N N . LEU A 1 273 ? 10.828 -6.238 -13.070 1.00 94.62 273 LEU A N 1
ATOM 2267 C CA . LEU A 1 273 ? 10.851 -7.062 -14.287 1.00 94.62 273 LEU A CA 1
ATOM 2268 C C . LEU A 1 273 ? 11.014 -8.558 -13.998 1.00 94.62 273 LEU A C 1
ATOM 2270 O O . LEU A 1 273 ? 11.550 -9.308 -14.810 1.00 94.62 273 LEU A O 1
ATOM 2274 N N . PHE A 1 274 ? 10.558 -9.004 -12.837 1.00 94.94 274 PHE A N 1
ATOM 2275 C CA . PHE A 1 274 ? 10.586 -10.409 -12.463 1.00 94.94 274 PHE A CA 1
ATOM 2276 C C . PHE A 1 274 ? 9.353 -10.781 -11.645 1.00 94.94 274 PHE A C 1
ATOM 2278 O O . PHE A 1 274 ? 8.621 -9.896 -11.196 1.00 94.94 274 PHE A O 1
ATOM 2285 N N . THR A 1 275 ? 9.155 -12.083 -11.447 1.00 95.12 275 THR A N 1
ATOM 2286 C CA . THR A 1 275 ? 8.177 -12.647 -10.508 1.00 95.12 275 THR A CA 1
ATOM 2287 C C . THR A 1 275 ? 8.835 -13.562 -9.487 1.00 95.12 275 THR A C 1
ATOM 2289 O O . THR A 1 275 ? 9.919 -14.102 -9.730 1.00 95.12 275 THR A O 1
ATOM 2292 N N . LEU A 1 276 ? 8.190 -13.759 -8.336 1.00 94.00 276 LEU A N 1
ATOM 2293 C CA . LEU A 1 276 ? 8.602 -14.745 -7.337 1.00 94.00 276 LEU A CA 1
ATOM 2294 C C . LEU A 1 276 ? 8.047 -16.130 -7.709 1.00 94.00 276 LEU A C 1
ATOM 2296 O O . LEU A 1 276 ? 7.045 -16.586 -7.162 1.00 94.00 276 LEU A O 1
ATOM 2300 N N . ALA A 1 277 ? 8.703 -16.816 -8.646 1.00 86.88 277 ALA A N 1
ATOM 2301 C CA . ALA A 1 277 ? 8.137 -17.999 -9.292 1.00 86.88 277 ALA A CA 1
ATOM 2302 C C . ALA A 1 277 ? 8.109 -19.252 -8.401 1.00 86.88 277 ALA A C 1
ATOM 2304 O O . ALA A 1 277 ? 7.048 -19.821 -8.139 1.00 86.88 277 ALA A O 1
ATOM 2305 N N . ILE A 1 278 ? 9.278 -19.722 -7.953 1.00 80.31 278 ILE A N 1
ATOM 2306 C CA . ILE A 1 278 ? 9.398 -21.004 -7.241 1.00 80.31 278 ILE A CA 1
ATOM 2307 C C . ILE A 1 278 ? 9.972 -20.751 -5.848 1.00 80.31 278 ILE A C 1
ATOM 2309 O O . ILE A 1 278 ? 11.144 -20.369 -5.761 1.00 80.31 278 ILE A O 1
ATOM 2313 N N . PRO A 1 279 ? 9.205 -20.986 -4.763 1.00 79.69 279 PRO A N 1
ATOM 2314 C CA . PRO A 1 279 ? 9.766 -20.975 -3.422 1.00 79.69 279 PRO A CA 1
ATOM 2315 C C . PRO A 1 279 ? 10.756 -22.133 -3.280 1.00 79.69 279 PRO A C 1
ATOM 2317 O O . PRO A 1 279 ? 10.436 -23.290 -3.571 1.00 79.69 279 PRO A O 1
ATOM 2320 N N . ASP A 1 280 ? 11.966 -21.831 -2.825 1.00 72.69 280 ASP A N 1
ATOM 2321 C CA . ASP A 1 280 ? 12.933 -22.848 -2.443 1.00 72.69 280 ASP A CA 1
ATOM 2322 C C . ASP A 1 280 ? 12.429 -23.603 -1.200 1.00 72.69 280 ASP A C 1
ATOM 2324 O O . ASP A 1 280 ? 11.670 -23.090 -0.375 1.00 72.69 280 ASP A O 1
ATOM 2328 N N . ARG A 1 281 ? 12.868 -24.852 -1.044 1.00 70.06 281 ARG A N 1
ATOM 2329 C CA . ARG A 1 281 ? 12.493 -25.715 0.086 1.00 70.06 281 ARG A CA 1
ATOM 2330 C C . ARG A 1 281 ? 13.215 -25.341 1.380 1.00 70.06 281 ARG A C 1
ATOM 2332 O O . ARG A 1 281 ? 12.900 -25.890 2.436 1.00 70.06 281 ARG A O 1
ATOM 2339 N N . VAL A 1 282 ? 14.192 -24.441 1.306 1.00 69.62 282 VAL A N 1
ATOM 2340 C CA . VAL A 1 282 ? 14.954 -23.967 2.460 1.00 69.62 282 VAL A CA 1
ATOM 2341 C C . VAL A 1 282 ? 14.161 -22.874 3.169 1.00 69.62 282 VAL A C 1
ATOM 2343 O O . VAL A 1 282 ? 14.101 -21.733 2.725 1.00 69.62 282 VAL A O 1
ATOM 2346 N N . SER A 1 283 ? 13.569 -23.239 4.302 1.00 75.81 283 SER A N 1
ATOM 2347 C CA . SER A 1 283 ? 12.880 -22.321 5.204 1.00 75.81 283 SER A CA 1
ATOM 2348 C C . SER A 1 283 ? 13.669 -22.227 6.502 1.00 75.81 283 SER A C 1
ATOM 2350 O O . SER A 1 283 ? 13.749 -23.203 7.250 1.00 75.81 283 SER A O 1
ATOM 2352 N N . LEU A 1 284 ? 14.254 -21.061 6.774 1.00 88.69 284 LEU A N 1
ATOM 2353 C CA . LEU A 1 284 ? 14.987 -20.811 8.016 1.00 88.69 284 LEU A CA 1
ATOM 2354 C C . LEU A 1 284 ? 14.125 -19.947 8.944 1.00 88.69 284 LEU A C 1
ATOM 2356 O O . LEU A 1 284 ? 13.833 -18.807 8.583 1.00 88.69 284 LEU A O 1
ATOM 2360 N N . PRO A 1 285 ? 13.697 -20.445 10.117 1.00 93.38 285 PRO A N 1
ATOM 2361 C CA . PRO A 1 285 ? 12.911 -19.647 11.048 1.00 93.38 285 PRO A CA 1
ATOM 2362 C C . PRO A 1 285 ? 13.771 -18.530 11.654 1.00 93.38 285 PRO A C 1
ATOM 2364 O O . PRO A 1 285 ? 14.849 -18.783 12.192 1.00 93.38 285 PRO A O 1
ATOM 2367 N N . ILE A 1 286 ? 13.271 -17.299 11.592 1.00 95.00 286 ILE A N 1
ATOM 2368 C CA . ILE A 1 286 ? 13.865 -16.098 12.178 1.00 95.00 286 ILE A CA 1
ATOM 2369 C C . ILE A 1 286 ? 12.927 -15.582 13.265 1.00 95.00 286 ILE A C 1
ATOM 2371 O O . ILE A 1 286 ? 11.759 -15.285 13.011 1.00 95.00 286 ILE A O 1
ATOM 2375 N N . THR A 1 287 ? 13.448 -15.470 14.484 1.00 95.88 287 THR A N 1
ATOM 2376 C CA . THR A 1 287 ? 12.728 -14.865 15.606 1.00 95.88 287 THR A CA 1
ATOM 2377 C C . THR A 1 287 ? 12.936 -13.357 15.584 1.00 95.88 287 THR A C 1
ATOM 2379 O O . THR A 1 287 ? 14.047 -12.883 15.809 1.00 95.88 287 THR A O 1
ATOM 2382 N N . LEU A 1 288 ? 11.863 -12.614 15.343 1.00 96.50 288 LEU A N 1
ATOM 2383 C CA . LEU A 1 288 ? 11.806 -11.164 15.450 1.00 96.50 288 LEU A CA 1
ATOM 2384 C C . LEU A 1 288 ? 11.542 -10.748 16.894 1.00 96.50 288 LEU A C 1
ATOM 2386 O O . LEU A 1 288 ? 10.736 -11.369 17.594 1.00 96.50 288 LEU A O 1
ATOM 2390 N N . SER A 1 289 ? 12.187 -9.664 17.315 1.00 96.75 289 SER A N 1
ATOM 2391 C CA . SER A 1 289 ? 11.946 -9.027 18.607 1.00 96.75 289 SER A CA 1
ATOM 2392 C C . SER A 1 289 ? 10.480 -8.636 18.793 1.00 96.75 289 SER A C 1
ATOM 2394 O O . SER A 1 289 ? 9.761 -8.348 17.833 1.00 96.75 289 SER A O 1
ATOM 2396 N N . SER A 1 290 ? 10.051 -8.605 20.050 1.00 97.00 290 SER A N 1
ATOM 2397 C CA . SER A 1 290 ? 8.736 -8.107 20.448 1.00 97.00 290 SER A CA 1
ATOM 2398 C C . SER A 1 290 ? 8.592 -6.604 20.191 1.00 97.00 290 SER A C 1
ATOM 2400 O O . SER A 1 290 ? 9.573 -5.861 20.159 1.00 97.00 290 SER A O 1
ATOM 2402 N N . GLY A 1 291 ? 7.351 -6.129 20.104 1.00 96.88 291 GLY A N 1
ATOM 2403 C CA . GLY A 1 291 ? 7.047 -4.704 19.992 1.00 96.88 291 GLY A CA 1
ATOM 2404 C C . GLY A 1 291 ? 7.620 -3.870 21.141 1.00 96.88 291 GLY A C 1
ATOM 2405 O O . GLY A 1 291 ? 8.061 -2.750 20.909 1.00 96.88 291 GLY A O 1
ATOM 2406 N N . TYR A 1 292 ? 7.697 -4.418 22.361 1.00 96.12 292 TYR A N 1
ATOM 2407 C CA . TYR A 1 292 ? 8.326 -3.735 23.499 1.00 96.12 292 TYR A CA 1
ATOM 2408 C C . TYR A 1 292 ? 9.802 -3.424 23.234 1.00 96.12 292 TYR A C 1
ATOM 2410 O O . TYR A 1 292 ? 10.247 -2.303 23.469 1.00 96.12 292 TYR A O 1
ATOM 2418 N N . GLU A 1 293 ? 10.546 -4.404 22.722 1.00 96.56 293 GLU A N 1
ATOM 2419 C CA . GLU A 1 293 ? 11.970 -4.258 22.407 1.00 96.56 293 GLU A CA 1
ATOM 2420 C C . GLU A 1 293 ? 12.188 -3.299 21.234 1.00 96.56 293 GLU A C 1
ATOM 2422 O O . GLU A 1 293 ? 13.111 -2.491 21.270 1.00 96.56 293 GLU A O 1
ATOM 2427 N N . VAL A 1 294 ? 11.320 -3.340 20.217 1.00 96.38 294 VAL A N 1
ATOM 2428 C CA . VAL A 1 294 ? 11.377 -2.420 19.068 1.00 96.38 294 VAL A CA 1
ATOM 2429 C C . VAL A 1 294 ? 11.131 -0.977 19.496 1.00 96.38 294 VAL A C 1
ATOM 2431 O O . VAL A 1 294 ? 11.868 -0.080 19.095 1.00 96.38 294 VAL A O 1
ATOM 2434 N N . ILE A 1 295 ? 10.133 -0.738 20.346 1.00 95.25 295 ILE A N 1
ATOM 2435 C CA . ILE A 1 295 ? 9.840 0.606 20.860 1.00 95.25 295 ILE A CA 1
ATOM 2436 C C . ILE A 1 295 ? 10.990 1.118 21.725 1.00 95.25 295 ILE A C 1
ATOM 2438 O O . ILE A 1 295 ? 11.382 2.276 21.596 1.00 95.25 295 ILE A O 1
ATOM 2442 N N . ASP A 1 296 ? 11.542 0.275 22.600 1.00 94.00 296 ASP A N 1
ATOM 2443 C CA . ASP A 1 296 ? 12.710 0.628 23.411 1.00 94.00 296 ASP A CA 1
ATOM 2444 C C . ASP A 1 296 ? 13.928 0.952 22.530 1.00 94.00 296 ASP A C 1
ATOM 2446 O O . ASP A 1 296 ? 14.641 1.923 22.787 1.00 94.00 296 ASP A O 1
ATOM 2450 N N . GLN A 1 297 ? 14.126 0.204 21.440 1.00 93.44 297 GLN A N 1
ATOM 2451 C CA . GLN A 1 297 ? 15.177 0.475 20.463 1.00 93.44 297 GLN A CA 1
ATOM 2452 C C . GLN A 1 297 ? 14.980 1.824 19.767 1.00 93.44 297 GLN A C 1
ATOM 2454 O O . GLN A 1 297 ? 15.912 2.626 19.723 1.00 93.44 297 GLN A O 1
ATOM 2459 N N . LEU A 1 298 ? 13.772 2.110 19.272 1.00 92.56 298 LEU A N 1
ATOM 2460 C CA . LEU A 1 298 ? 13.455 3.393 18.639 1.00 92.56 298 LEU A CA 1
ATOM 2461 C C . LEU A 1 298 ? 13.664 4.564 19.609 1.00 92.56 298 LEU A C 1
ATOM 2463 O O . LEU A 1 298 ? 14.216 5.586 19.218 1.00 92.56 298 LEU A O 1
ATOM 2467 N N . LYS A 1 299 ? 13.306 4.402 20.891 1.00 90.50 299 LYS A N 1
ATOM 2468 C CA . LYS A 1 299 ? 13.487 5.432 21.936 1.00 90.50 299 LYS A CA 1
ATOM 2469 C C . LYS A 1 299 ? 14.940 5.760 22.256 1.00 90.50 299 LYS A C 1
ATOM 2471 O O . LYS A 1 299 ? 15.228 6.841 22.766 1.00 90.50 299 LYS A O 1
ATOM 2476 N N . LYS A 1 300 ? 15.868 4.850 21.968 1.00 90.56 300 LYS A N 1
ATOM 2477 C CA . LYS A 1 300 ? 17.308 5.081 22.161 1.00 90.56 300 LYS A CA 1
ATOM 2478 C C . LYS A 1 300 ? 17.945 5.840 20.999 1.00 90.56 300 LYS A C 1
ATOM 2480 O O . LYS A 1 300 ? 19.041 6.382 21.164 1.00 90.56 300 LYS A O 1
ATOM 2485 N N . GLN A 1 301 ? 17.296 5.889 19.836 1.00 86.94 301 GLN A N 1
ATOM 2486 C CA . GLN A 1 301 ? 17.837 6.540 18.647 1.00 86.94 301 GLN A CA 1
ATOM 2487 C C . GLN A 1 301 ? 17.643 8.058 18.726 1.00 86.94 301 GLN A C 1
ATOM 2489 O O . GLN A 1 301 ? 16.547 8.579 18.563 1.00 86.94 301 GLN A O 1
ATOM 2494 N N . LYS A 1 302 ? 18.739 8.794 18.959 1.00 82.75 302 LYS A N 1
ATOM 2495 C CA . LYS A 1 302 ? 18.721 10.260 19.154 1.00 82.75 302 LYS A CA 1
ATOM 2496 C C . LYS A 1 302 ? 18.231 11.060 17.940 1.00 82.75 302 LYS A C 1
ATOM 2498 O O . LYS A 1 302 ? 17.896 12.229 18.084 1.00 82.75 302 LYS A O 1
ATOM 2503 N N . ASN A 1 303 ? 18.267 10.465 16.754 1.00 83.81 303 ASN A N 1
ATOM 2504 C CA . ASN A 1 303 ? 17.888 11.075 15.482 1.00 83.81 303 ASN A CA 1
ATOM 2505 C C . ASN A 1 303 ? 16.434 10.784 15.073 1.00 83.81 303 ASN A C 1
ATOM 2507 O O . ASN A 1 303 ? 16.017 11.244 14.012 1.00 83.81 303 ASN A O 1
ATOM 2511 N N . ILE A 1 304 ? 15.678 10.032 15.880 1.00 85.69 304 ILE A N 1
ATOM 2512 C CA . ILE A 1 304 ? 14.259 9.770 15.642 1.00 85.69 304 ILE A CA 1
ATOM 2513 C C . ILE A 1 304 ? 13.436 10.604 16.614 1.00 85.69 304 ILE A C 1
ATOM 2515 O O . ILE A 1 304 ? 13.559 10.474 17.829 1.00 85.69 304 ILE A O 1
ATOM 2519 N N . GLN A 1 305 ? 12.574 11.451 16.062 1.00 89.06 305 GLN A N 1
ATOM 2520 C CA . GLN A 1 305 ? 11.528 12.118 16.828 1.00 89.06 305 GLN A CA 1
ATOM 2521 C C . GLN A 1 305 ? 10.263 11.276 16.729 1.00 89.06 305 GLN A C 1
ATOM 2523 O O . GLN A 1 305 ? 9.753 11.028 15.639 1.00 89.06 305 GLN A O 1
ATOM 2528 N N . HIS A 1 306 ? 9.781 10.787 17.864 1.00 86.19 306 HIS A N 1
ATOM 2529 C CA . HIS A 1 306 ? 8.709 9.795 17.904 1.00 86.19 306 HIS A CA 1
ATOM 2530 C C . HIS A 1 306 ? 7.418 10.279 17.254 1.00 86.19 306 HIS A C 1
ATOM 2532 O O . HIS A 1 306 ? 6.706 9.482 16.657 1.00 86.19 306 HIS A O 1
ATOM 2538 N N . GLU A 1 307 ? 7.160 11.581 17.313 1.00 87.06 307 GLU A N 1
ATOM 2539 C CA . GLU A 1 307 ? 5.970 12.223 16.765 1.00 87.06 307 GLU A CA 1
ATOM 2540 C C . GLU A 1 307 ? 5.926 12.183 15.226 1.00 87.06 307 GLU A C 1
ATOM 2542 O O . GLU A 1 307 ? 4.862 12.385 14.647 1.00 87.06 307 GLU A O 1
ATOM 2547 N N . PHE A 1 308 ? 7.060 11.906 14.568 1.00 90.25 308 PHE A N 1
ATOM 2548 C CA . PHE A 1 308 ? 7.185 11.764 13.110 1.00 90.25 308 PHE A CA 1
ATOM 2549 C C . PHE A 1 308 ? 7.230 10.305 12.637 1.00 90.25 308 PHE A C 1
ATOM 2551 O O . PHE A 1 308 ? 7.522 10.036 11.470 1.00 90.25 308 PHE A O 1
ATOM 2558 N N . ILE A 1 309 ? 6.971 9.352 13.538 1.00 93.19 309 ILE A N 1
ATOM 2559 C CA . ILE A 1 309 ? 6.761 7.956 13.162 1.00 93.19 309 ILE A CA 1
ATOM 2560 C C . ILE A 1 309 ? 5.335 7.817 12.636 1.00 93.19 309 ILE A C 1
ATOM 2562 O O . ILE A 1 309 ? 4.355 7.989 13.365 1.00 93.19 309 ILE A O 1
ATOM 2566 N N . ASP A 1 310 ? 5.230 7.460 11.364 1.00 92.62 310 ASP A N 1
ATOM 2567 C CA . ASP A 1 310 ? 3.949 7.305 10.700 1.00 92.62 310 ASP A CA 1
ATOM 2568 C C . ASP A 1 310 ? 3.363 5.909 10.908 1.00 92.62 310 ASP A C 1
ATOM 2570 O O . ASP A 1 310 ? 2.161 5.796 11.141 1.00 92.62 310 ASP A O 1
ATOM 2574 N N . ASP A 1 311 ? 4.206 4.875 10.862 1.00 94.56 311 ASP A N 1
ATOM 2575 C CA . ASP A 1 311 ? 3.819 3.477 11.052 1.00 94.56 311 ASP A CA 1
ATOM 2576 C C . ASP A 1 311 ? 5.028 2.604 11.443 1.00 94.56 311 ASP A C 1
ATOM 2578 O O . ASP A 1 311 ? 6.183 2.960 11.196 1.00 94.56 311 ASP A O 1
ATOM 2582 N N . ILE A 1 312 ? 4.774 1.447 12.055 1.00 96.31 312 ILE A N 1
ATOM 2583 C CA . ILE A 1 312 ? 5.782 0.428 12.364 1.00 96.31 312 ILE A CA 1
ATOM 2584 C C . ILE A 1 312 ? 5.205 -0.936 12.007 1.00 96.31 312 ILE A C 1
ATOM 2586 O O . ILE A 1 312 ? 4.181 -1.348 12.545 1.00 96.31 312 ILE A O 1
ATOM 2590 N N . SER A 1 313 ? 5.905 -1.677 11.152 1.00 95.88 313 SER A N 1
ATOM 2591 C CA . SER A 1 313 ? 5.410 -2.952 10.646 1.00 95.88 313 SER A CA 1
ATOM 2592 C C . SER A 1 313 ? 6.509 -3.999 10.524 1.00 95.88 313 SER A C 1
ATOM 2594 O O . SER A 1 313 ? 7.695 -3.692 10.384 1.00 95.88 313 SER A O 1
ATOM 2596 N N . ILE A 1 314 ? 6.098 -5.261 10.583 1.00 97.38 314 ILE A N 1
ATOM 2597 C CA . ILE A 1 314 ? 6.939 -6.397 10.219 1.00 97.38 314 ILE A CA 1
ATOM 2598 C C . ILE A 1 314 ? 6.794 -6.603 8.717 1.00 97.38 314 ILE A C 1
ATOM 2600 O O . ILE A 1 314 ? 5.680 -6.658 8.199 1.00 97.38 314 ILE A O 1
ATOM 2604 N N . GLY A 1 315 ? 7.912 -6.787 8.030 1.00 97.56 315 GLY A N 1
ATOM 2605 C CA . GLY A 1 315 ? 7.910 -7.170 6.629 1.00 97.56 315 GLY A CA 1
ATOM 2606 C C . GLY A 1 315 ? 9.133 -7.969 6.244 1.00 97.56 315 GLY A C 1
ATOM 2607 O O . GLY A 1 315 ? 9.905 -8.418 7.090 1.00 97.56 315 GLY A O 1
ATOM 2608 N N . TYR A 1 316 ? 9.296 -8.137 4.945 1.00 97.69 316 TYR A N 1
ATOM 2609 C CA . TYR A 1 316 ? 10.431 -8.814 4.352 1.00 97.69 316 TYR A CA 1
ATOM 2610 C C . TYR A 1 316 ? 11.343 -7.813 3.659 1.00 97.69 316 TYR A C 1
ATOM 2612 O O . TYR A 1 316 ? 10.880 -7.023 2.846 1.00 97.69 316 TYR A O 1
ATOM 2620 N N . GLU A 1 317 ? 12.642 -7.885 3.910 1.00 97.50 317 GLU A N 1
ATOM 2621 C CA . GLU A 1 317 ? 13.633 -7.278 3.032 1.00 97.50 317 GLU A CA 1
ATOM 2622 C C . GLU A 1 317 ? 13.869 -8.192 1.832 1.00 97.50 317 GLU A C 1
ATOM 2624 O O . GLU A 1 317 ? 14.232 -9.355 2.008 1.00 97.50 317 GLU A O 1
ATOM 2629 N N . LEU A 1 318 ? 13.685 -7.680 0.617 1.00 96.38 318 LEU A N 1
ATOM 2630 C CA . LEU A 1 318 ? 14.088 -8.379 -0.597 1.00 96.38 318 LEU A CA 1
ATOM 2631 C C . LEU A 1 318 ? 15.561 -8.102 -0.874 1.00 96.38 318 LEU A C 1
ATOM 2633 O O . LEU A 1 318 ? 15.942 -6.984 -1.236 1.00 96.38 318 LEU A O 1
ATOM 2637 N N . VAL A 1 319 ? 16.365 -9.154 -0.757 1.00 93.62 319 VAL A N 1
ATOM 2638 C CA . VAL A 1 319 ? 17.809 -9.156 -0.992 1.00 93.62 319 VAL A CA 1
ATOM 2639 C C . VAL A 1 319 ? 18.113 -10.082 -2.166 1.00 93.62 319 VAL A C 1
ATOM 2641 O O . VAL A 1 319 ? 17.613 -11.203 -2.229 1.00 93.62 319 VAL A O 1
ATOM 2644 N N . ARG A 1 320 ? 18.932 -9.629 -3.118 1.00 91.12 320 ARG A N 1
ATOM 2645 C CA . ARG A 1 320 ? 19.433 -10.498 -4.192 1.00 91.12 320 ARG A CA 1
ATOM 2646 C C . ARG A 1 320 ? 20.557 -11.374 -3.657 1.00 91.12 320 ARG A C 1
ATOM 2648 O O . ARG A 1 320 ? 21.409 -10.890 -2.914 1.00 91.12 320 ARG A O 1
ATOM 2655 N N . ASP A 1 321 ? 20.570 -12.636 -4.057 1.00 88.62 321 ASP A N 1
ATOM 2656 C CA . ASP A 1 321 ? 21.697 -13.517 -3.776 1.00 88.62 321 ASP A CA 1
ATOM 2657 C C . ASP A 1 321 ? 22.929 -13.043 -4.569 1.00 88.62 321 ASP A C 1
ATOM 2659 O O . ASP A 1 321 ? 22.841 -12.747 -5.763 1.00 88.62 321 ASP A O 1
ATOM 2663 N N . SER A 1 322 ? 24.069 -12.907 -3.888 1.00 83.69 322 SER A N 1
ATOM 2664 C CA . SER A 1 322 ? 25.303 -12.366 -4.470 1.00 83.69 322 SER A CA 1
ATOM 2665 C C . SER A 1 322 ? 26.013 -13.337 -5.410 1.00 83.69 322 SER A C 1
ATOM 2667 O O . SER A 1 322 ? 26.803 -12.901 -6.242 1.00 83.69 322 SER A O 1
ATOM 2669 N N . GLU A 1 323 ? 25.770 -14.641 -5.268 1.00 86.38 323 GLU A N 1
ATOM 2670 C CA . GLU A 1 323 ? 26.395 -15.686 -6.086 1.00 86.38 323 GLU A CA 1
ATOM 2671 C C . GLU A 1 323 ? 25.455 -16.176 -7.193 1.00 86.38 323 GLU A C 1
ATOM 2673 O O . GLU A 1 323 ? 25.905 -16.636 -8.243 1.00 86.38 323 GLU A O 1
ATOM 2678 N N . ARG A 1 324 ? 24.140 -16.091 -6.962 1.00 87.25 324 ARG A N 1
ATOM 2679 C CA . ARG A 1 324 ? 23.098 -16.642 -7.835 1.00 87.25 324 ARG A CA 1
ATOM 2680 C C . ARG A 1 324 ? 22.159 -15.528 -8.290 1.00 87.25 324 ARG A C 1
ATOM 2682 O O . ARG A 1 324 ? 21.169 -15.222 -7.635 1.00 87.25 324 ARG A O 1
ATOM 2689 N N . GLU A 1 325 ? 22.448 -14.941 -9.450 1.00 84.25 325 GLU A N 1
ATOM 2690 C CA . GLU A 1 325 ? 21.775 -13.721 -9.930 1.00 84.25 325 GLU A CA 1
ATOM 2691 C C . GLU A 1 325 ? 20.249 -13.819 -10.069 1.00 84.25 325 GLU A C 1
ATOM 2693 O O . GLU A 1 325 ? 19.573 -12.787 -9.990 1.00 84.25 325 GLU A O 1
ATOM 2698 N N . ASN A 1 326 ? 19.723 -15.030 -10.286 1.00 88.06 326 ASN A N 1
ATOM 2699 C CA . ASN A 1 326 ? 18.302 -15.336 -10.443 1.00 88.06 326 ASN A CA 1
ATOM 2700 C C . ASN A 1 326 ? 17.617 -15.743 -9.129 1.00 88.06 326 ASN A C 1
ATOM 2702 O O . ASN A 1 326 ? 16.489 -16.229 -9.159 1.00 88.06 326 ASN A O 1
ATOM 2706 N N . ILE A 1 327 ? 18.280 -15.583 -7.984 1.00 92.00 327 ILE A N 1
ATOM 2707 C CA . ILE A 1 327 ? 17.720 -15.913 -6.677 1.00 92.00 327 ILE A CA 1
ATOM 2708 C C . ILE A 1 327 ? 17.562 -14.649 -5.844 1.00 92.00 327 ILE A C 1
ATOM 2710 O O . ILE A 1 327 ? 18.447 -13.793 -5.771 1.00 92.00 327 ILE A O 1
ATOM 2714 N N . VAL A 1 328 ? 16.413 -14.560 -5.183 1.00 93.44 328 VAL A N 1
ATOM 2715 C CA . VAL A 1 328 ? 16.139 -13.553 -4.161 1.00 93.44 328 VAL A CA 1
ATOM 2716 C C . VAL A 1 328 ? 15.788 -14.220 -2.850 1.00 93.44 328 VAL A C 1
ATOM 2718 O O . VAL A 1 328 ? 15.209 -15.307 -2.792 1.00 93.44 328 VAL A O 1
ATOM 2721 N N . VAL A 1 329 ? 16.148 -13.535 -1.782 1.00 94.38 329 VAL A N 1
ATOM 2722 C CA . VAL A 1 329 ? 15.872 -13.902 -0.409 1.00 94.38 329 VAL A CA 1
ATOM 2723 C C . VAL A 1 329 ? 14.953 -12.843 0.171 1.00 94.38 329 VAL A C 1
ATOM 2725 O O . VAL A 1 329 ? 15.176 -11.649 -0.012 1.00 94.38 329 VAL A O 1
ATOM 2728 N N . LEU A 1 330 ? 13.928 -13.295 0.883 1.00 95.75 330 LEU A N 1
ATOM 2729 C CA . LEU A 1 330 ? 13.062 -12.454 1.690 1.00 95.75 330 LEU A CA 1
ATOM 2730 C C . LEU A 1 330 ? 13.423 -12.655 3.162 1.00 95.75 330 LEU A C 1
ATOM 2732 O O . LEU A 1 330 ? 13.160 -13.717 3.739 1.00 95.75 330 LEU A O 1
ATOM 2736 N N . GLU A 1 331 ? 14.032 -11.639 3.768 1.00 95.62 331 GLU A N 1
ATOM 2737 C CA . GLU A 1 331 ? 14.490 -11.671 5.160 1.00 95.62 331 GLU A CA 1
ATOM 2738 C C . GLU A 1 331 ? 13.505 -10.939 6.081 1.00 95.62 331 GLU A C 1
ATOM 2740 O O . GLU A 1 331 ? 13.298 -9.738 5.908 1.00 95.62 331 GLU A O 1
ATOM 2745 N N . PRO A 1 332 ? 12.870 -11.622 7.055 1.00 97.12 332 PRO A N 1
ATOM 2746 C CA . PRO A 1 332 ? 11.979 -10.970 8.007 1.00 97.12 332 PRO A CA 1
ATOM 2747 C C . PRO A 1 332 ? 12.701 -9.860 8.764 1.00 97.12 332 PRO A C 1
ATOM 2749 O O . PRO A 1 332 ? 13.806 -10.064 9.269 1.00 97.12 332 PRO A O 1
ATOM 2752 N N . SER A 1 333 ? 12.088 -8.688 8.872 1.00 96.94 333 SER A N 1
ATOM 2753 C CA . SER A 1 333 ? 12.656 -7.539 9.573 1.00 96.94 333 SER A CA 1
ATOM 2754 C C . SER A 1 333 ? 11.576 -6.559 10.020 1.00 96.94 333 SER A C 1
ATOM 2756 O O . SER A 1 333 ? 10.461 -6.534 9.497 1.00 96.94 333 SER A O 1
ATOM 2758 N N . TRP A 1 334 ? 11.928 -5.740 11.005 1.00 97.56 334 TRP A N 1
ATOM 2759 C CA . TRP A 1 334 ? 11.111 -4.619 11.446 1.00 97.56 334 TRP A CA 1
ATOM 2760 C C . TRP A 1 334 ? 11.380 -3.385 10.589 1.00 97.56 334 TRP A C 1
ATOM 2762 O O . TRP A 1 334 ? 12.529 -3.089 10.260 1.00 97.56 334 TRP A O 1
ATOM 2772 N N . TYR A 1 335 ? 10.325 -2.646 10.266 1.00 96.81 335 TYR A N 1
ATOM 2773 C CA . TYR A 1 335 ? 10.381 -1.421 9.485 1.00 96.81 335 TYR A CA 1
ATOM 2774 C C . TYR A 1 335 ? 9.611 -0.299 10.178 1.00 96.81 335 TYR A C 1
ATOM 2776 O O . TYR A 1 335 ? 8.565 -0.528 10.779 1.00 96.81 335 TYR A O 1
ATOM 2784 N N . CYS A 1 336 ? 10.136 0.917 10.072 1.00 95.62 336 CYS A N 1
ATOM 2785 C CA . CYS A 1 336 ? 9.534 2.155 10.553 1.00 95.62 336 CYS A CA 1
ATOM 2786 C C . CYS A 1 336 ? 9.286 3.072 9.355 1.00 95.62 336 CYS A C 1
ATOM 2788 O O . CYS A 1 336 ? 10.221 3.357 8.601 1.00 95.62 336 CYS A O 1
ATOM 2790 N N . LEU A 1 337 ? 8.049 3.522 9.164 1.00 94.12 337 LEU A N 1
ATOM 2791 C CA . LEU A 1 337 ? 7.727 4.599 8.240 1.00 94.12 337 LEU A CA 1
ATOM 2792 C C . LEU A 1 337 ? 8.001 5.915 8.960 1.00 94.12 337 LEU A C 1
ATOM 2794 O O . LEU A 1 337 ? 7.331 6.250 9.933 1.00 94.12 337 LEU A O 1
ATOM 2798 N N . TYR A 1 338 ? 9.020 6.632 8.504 1.00 91.88 338 TYR A N 1
ATOM 2799 C CA . TYR A 1 338 ? 9.446 7.883 9.111 1.00 91.88 338 TYR A CA 1
ATOM 2800 C C . TYR A 1 338 ? 9.557 8.950 8.034 1.00 91.88 338 TYR A C 1
ATOM 2802 O O . TYR A 1 338 ? 10.365 8.806 7.107 1.00 91.88 338 TYR A O 1
ATOM 2810 N N . ASN A 1 339 ? 8.760 10.014 8.158 1.00 85.12 339 ASN A N 1
ATOM 2811 C CA . ASN A 1 339 ? 8.709 11.109 7.189 1.00 85.12 339 ASN A CA 1
ATOM 2812 C C . ASN A 1 339 ? 8.469 10.592 5.753 1.00 85.12 339 ASN A C 1
ATOM 2814 O O . ASN A 1 339 ? 9.229 10.889 4.826 1.00 85.12 339 ASN A O 1
ATOM 2818 N N . GLY A 1 340 ? 7.476 9.708 5.599 1.00 83.69 340 GLY A N 1
ATOM 2819 C CA . GLY A 1 340 ? 7.088 9.128 4.308 1.00 83.69 340 GLY A CA 1
ATOM 2820 C C . GLY A 1 340 ? 8.053 8.096 3.706 1.00 83.69 340 GLY A C 1
ATOM 2821 O O . GLY A 1 340 ? 7.809 7.615 2.602 1.00 83.69 340 GLY A O 1
ATOM 2822 N N . THR A 1 341 ? 9.139 7.721 4.396 1.00 88.06 341 THR A N 1
ATOM 2823 C CA . THR A 1 341 ? 10.075 6.681 3.927 1.00 88.06 341 THR A CA 1
ATOM 2824 C C . THR A 1 341 ? 10.161 5.513 4.900 1.00 88.06 341 THR A C 1
ATOM 2826 O O . THR A 1 341 ? 10.452 5.691 6.082 1.00 88.06 341 THR A O 1
ATOM 2829 N N . TRP A 1 342 ? 9.966 4.299 4.390 1.00 93.00 342 TRP A N 1
ATOM 2830 C CA . TRP A 1 342 ? 10.165 3.071 5.154 1.00 93.00 342 TRP A CA 1
ATOM 2831 C C . TRP A 1 342 ? 11.653 2.784 5.363 1.00 93.00 342 TRP A C 1
ATOM 2833 O O . TRP A 1 342 ? 12.430 2.718 4.411 1.00 93.00 342 TRP A O 1
ATOM 2843 N N . ARG A 1 343 ? 12.051 2.588 6.620 1.00 92.81 343 ARG A N 1
ATOM 2844 C CA . ARG A 1 343 ? 13.429 2.308 7.037 1.00 92.81 343 ARG A CA 1
ATOM 2845 C C . ARG A 1 343 ? 13.474 1.046 7.882 1.00 92.81 343 ARG A C 1
ATOM 2847 O O . ARG A 1 343 ? 12.656 0.876 8.784 1.00 92.81 343 ARG A O 1
ATOM 2854 N N . LYS A 1 344 ? 14.446 0.178 7.609 1.00 94.62 344 LYS A N 1
ATOM 2855 C CA . LYS A 1 344 ? 14.694 -1.023 8.412 1.00 94.62 344 LYS A CA 1
ATOM 2856 C C . LYS A 1 344 ? 15.145 -0.615 9.815 1.00 94.62 344 LYS A C 1
ATOM 2858 O O . LYS A 1 344 ? 16.041 0.215 9.964 1.00 94.62 344 LYS A O 1
ATOM 2863 N N . ILE A 1 345 ? 14.536 -1.205 10.837 1.00 93.69 345 ILE A N 1
ATOM 2864 C CA . ILE A 1 345 ? 14.950 -1.033 12.228 1.00 93.69 345 ILE A CA 1
ATOM 2865 C C . ILE A 1 345 ? 16.051 -2.051 12.509 1.00 93.69 345 ILE A C 1
ATOM 2867 O O . ILE A 1 345 ? 15.811 -3.257 12.497 1.00 93.69 345 ILE A O 1
ATOM 2871 N N . VAL A 1 346 ? 17.262 -1.558 12.759 1.00 88.38 346 VAL A N 1
ATOM 2872 C CA . VAL A 1 346 ? 18.397 -2.395 13.156 1.00 88.38 346 VAL A CA 1
ATOM 2873 C C . VAL A 1 346 ? 18.360 -2.591 14.669 1.00 88.38 346 VAL A C 1
ATOM 2875 O O . VAL A 1 346 ? 18.438 -1.623 15.438 1.00 88.38 346 VAL A O 1
ATOM 2878 N N . MET A 1 347 ? 18.227 -3.843 15.106 1.00 85.00 347 MET A N 1
ATOM 2879 C CA . MET A 1 347 ? 18.248 -4.186 16.526 1.00 85.00 347 MET A CA 1
ATOM 2880 C C . MET A 1 347 ? 19.698 -4.318 17.002 1.00 85.00 347 MET A C 1
ATOM 2882 O O . MET A 1 347 ? 20.542 -4.882 16.316 1.00 85.00 347 MET A O 1
ATOM 2886 N N . THR A 1 348 ? 20.012 -3.858 18.214 1.00 68.94 348 THR A N 1
ATOM 2887 C CA . THR A 1 348 ? 21.379 -3.939 18.777 1.00 68.94 348 THR A CA 1
ATOM 2888 C C . THR A 1 348 ? 21.888 -5.382 18.945 1.00 68.94 348 THR A C 1
ATOM 2890 O O . THR A 1 348 ? 23.087 -5.631 19.042 1.00 68.94 348 THR A O 1
ATOM 2893 N N . THR A 1 349 ? 20.996 -6.374 18.965 1.00 59.16 349 THR A N 1
ATOM 2894 C CA . THR A 1 349 ? 21.372 -7.795 18.925 1.00 59.16 349 THR A CA 1
ATOM 2895 C C . THR A 1 349 ? 21.889 -8.244 17.558 1.00 59.16 349 THR A C 1
ATOM 2897 O O . THR A 1 349 ? 22.670 -9.196 17.506 1.00 59.16 349 THR A O 1
ATOM 2900 N N . ASP A 1 350 ? 21.502 -7.555 16.482 1.00 55.00 350 ASP A N 1
ATOM 2901 C CA . ASP A 1 350 ? 21.906 -7.860 15.106 1.00 55.00 350 ASP A CA 1
ATOM 2902 C C . ASP A 1 350 ? 23.314 -7.332 14.806 1.00 55.00 350 ASP A C 1
ATOM 2904 O O . ASP A 1 350 ? 24.043 -7.944 14.036 1.00 55.00 350 ASP A O 1
ATOM 2908 N N . GLU A 1 351 ? 23.784 -6.304 15.523 1.00 45.88 351 GLU A N 1
ATOM 2909 C CA . GLU A 1 351 ? 25.181 -5.832 15.453 1.00 45.88 351 GLU A CA 1
ATOM 2910 C C . GLU A 1 351 ? 26.204 -6.917 15.850 1.00 45.88 351 GLU A C 1
ATOM 2912 O O . GLU A 1 351 ? 27.381 -6.831 15.505 1.00 45.88 351 GLU A O 1
ATOM 2917 N N . ARG A 1 352 ? 25.773 -7.973 16.558 1.00 40.28 352 ARG A N 1
ATOM 2918 C CA . ARG A 1 352 ? 26.624 -9.126 16.908 1.00 40.28 352 ARG A CA 1
ATOM 2919 C C . ARG A 1 352 ? 26.647 -10.222 15.836 1.00 40.28 352 ARG A C 1
ATOM 2921 O O . ARG A 1 352 ? 27.398 -11.185 15.986 1.00 40.28 352 ARG A O 1
ATOM 2928 N N . ARG A 1 353 ? 25.840 -10.103 14.779 1.00 38.38 353 ARG A N 1
ATOM 2929 C CA . ARG A 1 353 ? 25.775 -11.011 13.626 1.00 38.38 353 ARG A CA 1
ATOM 2930 C C . ARG A 1 353 ? 26.061 -10.179 12.370 1.00 38.38 353 ARG A C 1
ATOM 2932 O O . ARG A 1 353 ? 25.138 -9.685 11.742 1.00 38.38 353 ARG A O 1
ATOM 2939 N N . GLY A 1 354 ? 27.349 -9.961 12.088 1.00 31.67 354 GLY A N 1
ATOM 2940 C CA . GLY A 1 354 ? 27.842 -9.073 11.022 1.00 31.67 354 GLY A CA 1
ATOM 2941 C C . GLY A 1 354 ? 27.116 -9.242 9.683 1.00 31.67 354 GLY A C 1
ATOM 2942 O O . GLY A 1 354 ? 26.827 -10.355 9.268 1.00 31.67 354 GLY A O 1
ATOM 2943 N N . ASP A 1 355 ? 26.702 -8.141 9.068 1.00 31.52 355 ASP A N 1
ATOM 2944 C CA . ASP A 1 355 ? 27.530 -7.243 8.269 1.00 31.52 355 ASP A CA 1
ATOM 2945 C C . ASP A 1 355 ? 26.916 -5.838 8.291 1.00 31.52 355 ASP A C 1
ATOM 2947 O O . ASP A 1 355 ? 25.700 -5.648 8.293 1.00 31.52 355 ASP A O 1
ATOM 2951 N N . ILE A 1 356 ? 27.790 -4.842 8.384 1.00 34.44 356 ILE A N 1
ATOM 2952 C CA . ILE A 1 356 ? 27.456 -3.439 8.607 1.00 34.44 356 ILE A CA 1
ATOM 2953 C C . ILE A 1 356 ? 27.164 -2.787 7.254 1.00 34.44 356 ILE A C 1
ATOM 2955 O O . ILE A 1 356 ? 28.057 -2.675 6.419 1.00 34.44 356 ILE A O 1
ATOM 2959 N N . ILE A 1 357 ? 25.953 -2.263 7.069 1.00 33.47 357 ILE A N 1
ATOM 2960 C CA . ILE A 1 357 ? 25.747 -1.102 6.198 1.00 33.47 357 ILE A CA 1
ATOM 2961 C C . ILE A 1 357 ? 25.291 0.028 7.110 1.00 33.47 357 ILE A C 1
ATOM 2963 O O . ILE A 1 357 ? 24.138 0.090 7.533 1.00 33.47 357 ILE A O 1
ATOM 2967 N N . GLY A 1 358 ? 26.260 0.866 7.476 1.00 30.67 358 GLY A N 1
ATOM 2968 C CA . GLY A 1 358 ? 26.030 2.088 8.225 1.00 30.67 358 GLY A CA 1
ATOM 2969 C C . GLY A 1 358 ? 25.120 3.023 7.438 1.00 30.67 358 GLY A C 1
ATOM 2970 O O . GLY A 1 358 ? 25.251 3.163 6.223 1.00 30.67 358 GLY A O 1
ATOM 2971 N N . LEU A 1 359 ? 24.181 3.631 8.152 1.00 38.72 359 LEU A N 1
ATOM 2972 C CA . LEU A 1 359 ? 23.445 4.794 7.685 1.00 38.72 359 LEU A CA 1
ATOM 2973 C C . LEU A 1 359 ? 24.421 5.979 7.700 1.00 38.72 359 LEU A C 1
ATOM 2975 O O . LEU A 1 359 ? 24.834 6.402 8.781 1.00 38.72 359 LEU A O 1
ATOM 2979 N N . GLU A 1 360 ? 24.800 6.472 6.523 1.00 32.78 360 GLU A N 1
ATOM 2980 C CA . GLU A 1 360 ? 25.079 7.905 6.352 1.00 32.78 360 GLU A CA 1
ATOM 2981 C C . GLU A 1 360 ? 23.769 8.650 6.086 1.00 32.78 360 GLU A C 1
ATOM 2983 O O . GLU A 1 360 ? 22.902 8.088 5.369 1.00 32.78 360 GLU A O 1
#

InterPro domains:
  IPR009996 Regulatory protein YycH [PF07435] (2-351)
  IPR042274 Regulatory protein YycH/YycI , domain 2 [G3DSA:3.30.310.160] (141-279)

Nearest PDB structures (foldseek):
  2fgt-assembly1_A  TM=8.982E-01  e=5.472E-26  Bacillus subtilis
  5boi-assembly1_A  TM=4.206E-01  e=4.900E-05  Priestia megaterium QM B1551
  7f7q-assembly1_A  TM=2.222E-01  e=2.478E+00  Enterococcus faecalis ATCC 10100
  7f7r-assembly1_A  TM=2.106E-01  e=2.478E+00  Enterococcus faecalis ATCC 10100
  6m77-assembly1_A  TM=1.977E-01  e=7.910E+00  Enterococcus faecalis ATCC 10100

Mean predicted aligned error: 6.41 Å

Organism: Anoxybacillus flavithermus (strain DSM 21510 / WK1) (NCBI:txid491915)

Secondary structure (DSSP, 8-state):
-TTGGG-EEEEEEE-GGGS-GGGHHHHHS-SSEEEEEEEEEEEHHHHHHHSEE--S---S-EEEEEEEES---SS-EEEEEEETTTTEEEEEEEET--HHHHIIIIITTGGGSPPEEEEEEETTEEEEEESS-EEEEEEEEEEEEPPHHHHHHHHSS-GGG-EEEEETTEEEEESSS-EEEEETTTTEEEEE-GGG-----S--TTHHHHHHHHHHHTT---S-EEEEEEETTTTEEEEEEEETTEEEE-TTSTTEEEEEE-SSSEEEEEEESEEEEEE-S--EEEEEPPHHHHHHHHHH-TT--GGGEEEEEEEEEEEE-SS-TTEEEEEEEEEEEETTEEEE---TTGGGS-------

pLDDT: mean 89.32, std 11.74, range [30.67, 98.38]

Solvent-accessible surface area (backbone atoms only — not comparable to full-atom values): 20440 Å² total; per-residue (Å²): 103,84,74,60,42,71,23,36,35,32,75,77,39,82,50,35,90,79,55,52,66,90,44,42,43,58,66,72,74,34,88,59,53,50,78,47,79,51,80,39,69,40,43,50,67,54,49,56,75,59,31,48,60,74,67,83,87,70,78,96,48,51,31,26,33,43,39,37,62,69,76,76,77,95,68,85,44,56,36,34,43,25,17,64,90,80,59,41,36,29,40,27,38,37,43,85,57,65,56,68,60,51,37,66,68,48,59,76,46,47,87,76,50,86,56,62,38,81,45,72,52,50,75,57,42,70,44,69,32,45,59,50,64,45,76,43,61,29,42,31,27,38,51,42,78,54,66,63,67,61,50,47,60,60,73,40,94,61,49,89,67,45,46,78,48,82,51,99,59,32,40,40,34,33,68,87,68,38,41,37,42,32,37,63,84,70,36,33,37,40,34,41,26,68,83,30,67,64,92,75,90,70,78,61,78,56,52,67,57,54,54,51,48,59,36,55,78,61,66,58,72,69,59,58,63,43,84,46,42,70,42,63,89,69,36,28,43,33,30,30,30,45,56,98,90,28,49,35,41,39,98,84,43,63,25,34,41,38,39,29,48,32,86,90,41,66,24,35,42,34,31,46,38,53,28,79,67,46,74,52,90,62,68,49,79,41,77,42,78,19,34,64,56,51,51,54,53,52,73,68,39,89,89,57,61,63,76,51,52,76,48,65,47,68,26,24,40,58,42,72,42,91,89,43,87,53,30,37,34,34,41,68,43,45,33,36,28,43,82,93,39,79,39,75,59,82,52,81,76,50,74,78,55,82,79,89,80,79,86,127

Radius of gyration: 22.54 Å; Cα contacts (8 Å, |Δi|>4): 696; chains: 1; bounding box: 58×48×59 Å

Sequence (360 aa):
MKEIKNWTFDHFENISSTIKKEQFLSFIHGKGKIEIIYPDDIPIEMYRTMFQFEDQDVEKVQFDRIIIPMNENGGEVTVYFVSVNEKRIYKAIAQDAAIENLKQTYYERAERYTPFLSYDISETKSLFLPARPLVLNRLQYYMDELSTDRFKDALFTDPSFVKKDVLNFGEEYTDGSRLMDVDLSKKLLLYVNPAARGETKTADPTILQKSIDFVNDHGGWTDTYYFNQLDENGRKVTFRLFANGYPVFNRYGMAEIVQIWGENEIINYQRPLFTLAIPDRVSLPITLSSGYEVIDQLKKQKNIQHEFIDDISIGYELVRDSERENIVVLEPSWYCLYNGTWRKIVMTTDERRGDIIGLE